Protein 3SK2 (pdb70)

Nearest PDB structures (foldseek):
  3sk2-assembly1_B  TM=1.008E+00  e=4.664E-28  Pantoea agglomerans
  3sk1-assembly1_B  TM=9.950E-01  e=2.626E-24  Pantoea agglomerans
  2kjz-assembly1_B  TM=8.080E-01  e=2.253E-08  Agrobacterium fabrum str. C58
  3rhe-assembly1_A  TM=5.059E-01  e=3.399E-09  Legionella pneumophila subsp. pneumophila str. Philadelphia 1
  3zw5-assembly1_A  TM=6.039E-01  e=2.794E-05  Homo sapiens

Radius of gyration: 18.71 Å; Cα contacts (8 Å, |Δi|>4): 628; chains: 2; bounding box: 49×40×56 Å

Solvent-accessible surface area: 13556 Å² total; per-residue (Å²): 112,95,174,164,129,117,170,84,59,50,101,8,18,6,14,2,15,0,4,5,3,56,78,14,148,91,0,12,60,3,0,84,59,0,3,118,54,112,22,78,56,94,53,124,142,17,0,0,0,41,14,20,57,116,6,12,0,0,0,10,36,30,12,112,109,12,72,86,170,43,71,34,8,26,5,5,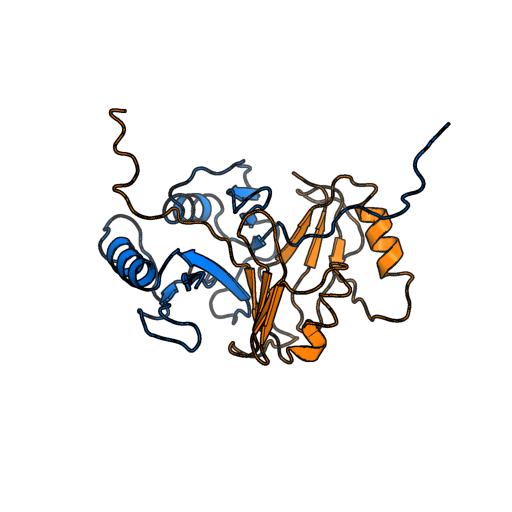0,0,14,0,61,56,16,118,22,0,48,140,8,30,82,72,8,71,141,46,209,88,46,127,27,93,53,78,102,120,36,64,92,38,114,68,23,77,0,0,9,2,15,6,50,16,28,10,24,0,9,0,6,15,84,132,124,104,148,168,121,126,148,82,55,50,116,6,23,4,6,7,16,6,3,14,3,43,71,13,145,113,0,20,66,15,0,92,50,0,3,121,51,105,23,93,114,95,39,123,147,53,1,0,0,35,16,26,61,78,6,40,0,0,0,24,43,49,15,130,118,16,67,102,156,34,70,31,10,26,3,4,0,0,8,1,73,67,30,127,18,0,56,123,9,31,78,73,4,62,153,47,199,101,56,148,24,81,50,92,91,118,31,61,106,42,72,21,23,91,0,0,8,1,15,3,56,12,25,10,28,0,3,0,2,25,76,119

Sequence (264 aa):
GSHMTDLAGPTIITPNLQLVYVSNNVEERSTDFYRRFIIFKKKEPVVFVTPRYVAFPPSSSGDDALFAIWSGGGEEPPVAEIPRFSEIGIMLPTGEDVDKLFNEWTKKQKKSHQIIVIIKKEPYYTTDVFGRTFLISSDPDGHIIIRVCPLDGSHMMTDLAGPTITTPNLLQLVYVSSSNVERSTDDFYRRFIFKKKKEPVFVTPRYVAFPPSSSGDALFAIWSGGGEEEPVAEEIPRFSSEIGIMLPTGEEDVDKLFNEWTKKQKSSHQIIIVIIKKEPYTDVFGRTFLISSDPDGHIIIRVCPPLLD

Foldseek 3Di:
DDPDDDPDDDDDDPQEAEDEEDADVQLQVVCCVLVVDHWPDDDRAKTWRHDPDNGIYMYGNPDDHQDPPDDDDDEAEDAAADLVVQLVSLCVVVPDDPDDWAWDAHWDQDPQGTKGWTAGPRGHIYMYGHPD/DPDPPPPPDDDDDPQEAEDEEQAPVQQQVVVCVVVVFHWPDDDRFKTWRDDPDNHIYMYGNPDDQFDQPDDDDDEAEDAAADLVVQVVSVCVQVVDDPDDWAWDADFDQDPQGTKGWTADPRGHIYMYGHDD

CATH classification: 3.10.180.10

Structure (mmCIF, N/CA/C/O backbone):
data_3SK2
#
_entry.id   3SK2
#
_cell.length_a   36.500
_cell.length_b   79.770
_cell.length_c   82.850
_cell.angle_alpha   90.00
_cell.angle_beta   90.00
_cell.angle_gamma   90.00
#
_symmetry.space_group_name_H-M   'P 21 21 21'
#
loop_
_entity.id
_entity.type
_entity.pdbx_description
1 polymer EhpR
2 non-polymer '6-formyl-9-methoxyphenazine-1-carboxylic acid'
3 water water
#
loop_
_atom_site.group_PDB
_atom_site.id
_atom_site.type_symbol
_atom_site.label_atom_id
_atom_site.label_alt_id
_atom_site.label_comp_id
_atom_site.label_asym_id
_atom_site.label_entity_id
_atom_site.label_seq_id
_atom_site.pdbx_PDB_ins_code
_atom_site.Cartn_x
_atom_site.Cartn_y
_atom_site.Cartn_z
_atom_site.occupancy
_atom_site.B_iso_or_equiv
_atom_site.auth_seq_id
_atom_site.auth_comp_id
_atom_site.auth_asym_id
_atom_site.auth_atom_id
_atom_site.pdbx_PDB_model_num
ATOM 1 N N . GLY A 1 1 ? -28.102 53.876 -1.738 1.00 29.94 -2 GLY A N 1
ATOM 2 C CA . GLY A 1 1 ? -26.654 54.123 -1.620 1.00 25.76 -2 GLY A CA 1
ATOM 3 C C . GLY A 1 1 ? -26.483 55.275 -0.653 1.00 21.55 -2 GLY A C 1
ATOM 4 O O . GLY A 1 1 ? -27.331 55.561 0.200 1.00 22.80 -2 GLY A O 1
ATOM 5 N N . SER A 1 2 ? -25.387 55.993 -0.810 1.00 18.07 -1 SER A N 1
ATOM 6 C CA . SER A 1 2 ? -25.104 57.089 0.090 1.00 14.51 -1 SER A CA 1
ATOM 7 C C . SER A 1 2 ? -25.899 58.334 -0.259 1.00 13.75 -1 SER A C 1
ATOM 8 O O . SER A 1 2 ? -26.134 58.620 -1.437 1.00 14.82 -1 SER A O 1
ATOM 11 N N . HIS A 1 3 ? -26.268 59.086 0.771 1.00 13.04 0 HIS A N 1
ATOM 12 C CA . HIS A 1 3 ? -26.892 60.406 0.631 1.00 12.65 0 HIS A CA 1
ATOM 13 C C . HIS A 1 3 ? -25.975 61.473 1.188 1.00 12.19 0 HIS A C 1
ATOM 14 O O . HIS A 1 3 ? -26.427 62.581 1.470 1.00 12.57 0 HIS A O 1
ATOM 21 N N . MET A 1 4 ? -24.690 61.165 1.290 1.00 12.54 1 MET A N 1
ATOM 22 C CA . MET A 1 4 ? -23.679 62.101 1.788 1.00 12.38 1 MET A CA 1
ATOM 23 C C . MET A 1 4 ? -22.727 62.458 0.656 1.00 12.47 1 MET A C 1
ATOM 24 O O . MET A 1 4 ? -22.251 61.606 -0.038 1.00 12.80 1 MET A O 1
ATOM 29 N N . THR A 1 5 ? -22.489 63.756 0.512 1.00 13.37 2 THR A N 1
ATOM 30 C CA . THR A 1 5 ? -21.550 64.262 -0.472 1.00 12.52 2 THR A CA 1
ATOM 31 C C . THR A 1 5 ? -20.280 64.810 0.129 1.00 14.22 2 THR A C 1
ATOM 32 O O . THR A 1 5 ? -19.377 65.196 -0.607 1.00 15.59 2 THR A O 1
ATOM 36 N N . ASP A 1 6 ? -20.176 64.839 1.451 1.00 15.87 3 ASP A N 1
ATOM 37 C CA . ASP A 1 6 ? -19.006 65.375 2.138 1.00 17.90 3 ASP A CA 1
ATOM 38 C C . ASP A 1 6 ? -17.807 64.481 1.898 1.00 17.73 3 ASP A C 1
ATOM 39 O O . ASP A 1 6 ? -17.830 63.308 2.238 1.00 20.90 3 ASP A O 1
ATOM 44 N N . LEU A 1 7 ? -16.772 65.083 1.307 1.00 16.69 4 LEU A N 1
ATOM 45 C CA . LEU A 1 7 ? -15.536 64.362 0.939 1.00 17.42 4 LEU A CA 1
ATOM 46 C C . LEU A 1 7 ? -14.360 64.825 1.817 1.00 16.90 4 LEU A C 1
ATOM 47 O O . LEU A 1 7 ? -13.201 64.477 1.551 1.00 18.50 4 LEU A O 1
ATOM 52 N N . ALA A 1 8 ? -14.616 65.610 2.838 1.00 16.12 5 ALA A N 1
ATOM 53 C CA . ALA A 1 8 ? -13.570 66.076 3.741 1.00 17.65 5 ALA A CA 1
ATOM 54 C C . ALA A 1 8 ? -13.011 64.928 4.580 1.00 17.28 5 ALA A C 1
ATOM 55 O O . ALA A 1 8 ? -13.702 63.969 4.928 1.00 18.96 5 ALA A O 1
ATOM 57 N N . GLY A 1 9 ? -11.737 65.029 4.896 1.00 17.76 6 GLY A N 1
ATOM 58 C CA . GLY A 1 9 ? -11.124 64.087 5.839 1.00 17.06 6 GLY A CA 1
ATOM 59 C C . GLY A 1 9 ? -11.514 64.494 7.229 1.00 14.06 6 GLY A C 1
ATOM 60 O O . GLY A 1 9 ? -12.235 65.492 7.502 1.00 15.39 6 GLY A O 1
ATOM 61 N N . PRO A 1 10 ? -11.003 63.750 8.201 1.00 14.34 7 PRO A N 1
ATOM 62 C CA . PRO A 1 10 ? -11.272 64.022 9.603 1.00 13.38 7 PRO A CA 1
ATOM 63 C C . PRO A 1 10 ? -10.621 65.321 10.029 1.00 11.81 7 PRO A C 1
ATOM 64 O O . PRO A 1 10 ? -9.622 65.759 9.459 1.00 14.70 7 PRO A O 1
ATOM 68 N N . THR A 1 11 ? -11.106 65.867 11.105 1.00 11.32 8 THR A N 1
ATOM 69 C CA . THR A 1 11 ? -10.488 67.047 11.719 1.00 10.99 8 THR A CA 1
ATOM 70 C C . THR A 1 11 ? -9.047 66.739 12.130 1.00 9.34 8 THR A C 1
ATOM 71 O O . THR A 1 11 ? -8.776 65.663 12.700 1.00 10.34 8 THR A O 1
ATOM 75 N N . ILE A 1 12 ? -8.165 67.693 11.873 1.00 9.16 9 ILE A N 1
ATOM 76 C CA A ILE A 1 12 ? -6.746 67.579 12.185 0.62 8.85 9 ILE A CA 1
ATOM 77 C CA B ILE A 1 12 ? -6.740 67.596 12.157 0.38 8.97 9 ILE A CA 1
ATOM 78 C C . ILE A 1 12 ? -6.454 68.493 13.364 1.00 8.87 9 ILE A C 1
ATOM 79 O O . ILE A 1 12 ? -6.530 69.733 13.209 1.00 12.13 9 ILE A O 1
ATOM 88 N N . THR A 1 13 ? -6.114 67.916 14.512 1.00 8.20 10 THR A N 1
ATOM 89 C CA . THR A 1 13 ? -5.972 68.676 15.736 1.00 8.00 10 THR A CA 1
ATOM 90 C C . THR A 1 13 ? -4.692 68.251 16.421 1.00 7.58 10 THR A C 1
ATOM 91 O O . THR A 1 13 ? -4.414 67.051 16.541 1.00 7.45 10 THR A O 1
ATOM 95 N N . PRO A 1 14 ? -3.929 69.226 16.981 1.00 7.09 11 PRO A N 1
ATOM 96 C CA . PRO A 1 14 ? -2.748 68.885 17.820 1.00 6.71 11 PRO A CA 1
ATOM 97 C C . PRO A 1 14 ? -3.223 68.492 19.201 1.00 7.04 11 PRO A C 1
ATOM 98 O O . PRO A 1 14 ? -3.237 69.304 20.139 1.00 9.54 11 PRO A O 1
ATOM 102 N N . ASN A 1 15 ? -3.666 67.252 19.338 1.00 6.54 12 ASN A N 1
ATOM 103 C CA . ASN A 1 15 ? -4.308 66.709 20.498 1.00 6.69 12 ASN A CA 1
ATOM 104 C C . ASN A 1 15 ? -3.438 65.747 21.317 1.00 6.49 12 ASN A C 1
ATOM 105 O O . ASN A 1 15 ? -3.951 65.122 22.254 1.00 7.52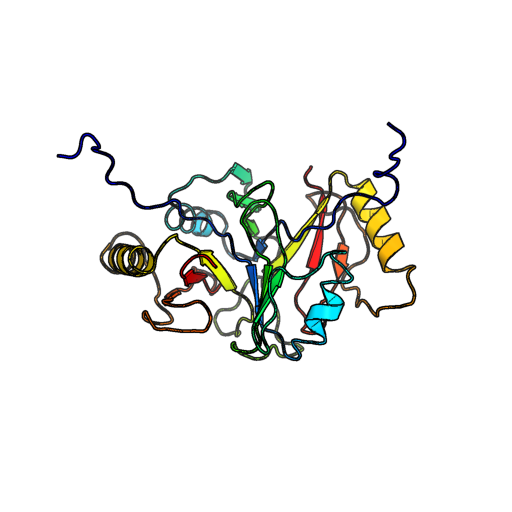 12 ASN A O 1
ATOM 110 N N . LEU A 1 16 ? -2.142 65.703 21.031 1.00 6.46 13 LEU A N 1
ATOM 111 C CA . LEU A 1 16 ? -1.226 64.865 21.795 1.00 6.54 13 LEU A CA 1
ATOM 112 C C A LEU A 1 16 ? -0.033 65.853 21.970 0.55 7.01 13 LEU A C 1
ATOM 113 C C B LEU A 1 16 ? 0.136 65.471 22.041 0.45 5.68 13 LEU A C 1
ATOM 114 O O A LEU A 1 16 ? 0.494 66.496 20.988 0.55 8.40 13 LEU A O 1
ATOM 115 O O B LEU A 1 16 ? 0.973 65.532 21.148 0.45 4.74 13 LEU A O 1
ATOM 120 N N . GLN A 1 17 ? 0.352 66.025 23.219 1.00 5.30 14 GLN A N 1
ATOM 121 C CA . GLN A 1 17 ? 1.591 66.686 23.579 1.00 5.51 14 GLN A CA 1
ATOM 122 C C . GLN A 1 17 ? 2.484 65.613 24.195 1.00 5.15 14 GLN A C 1
ATOM 123 O O . GLN A 1 17 ? 2.126 65.098 25.267 1.00 6.67 14 GLN A O 1
ATOM 129 N N . LEU A 1 18 ? 3.565 65.273 23.544 1.00 5.55 15 LEU A N 1
ATOM 130 C CA . LEU A 1 18 ? 4.381 64.123 23.967 1.00 6.06 15 LEU A CA 1
ATOM 131 C C . LEU A 1 18 ? 5.779 64.580 24.281 1.00 5.63 15 LEU A C 1
ATOM 132 O O . LEU A 1 18 ? 6.392 65.342 23.504 1.00 6.70 15 LEU A O 1
ATOM 137 N N . VAL A 1 19 ? 6.324 64.113 25.407 1.00 5.61 16 VAL A N 1
ATOM 138 C CA . VAL A 1 19 ? 7.688 64.405 25.780 1.00 5.85 16 VAL A CA 1
ATOM 139 C C . VAL A 1 19 ? 8.453 63.115 26.037 1.00 5.72 16 VAL A C 1
ATOM 140 O O . VAL A 1 19 ? 7.901 62.145 26.564 1.00 6.34 16 VAL A O 1
ATOM 144 N N . TYR A 1 20 ? 9.737 63.125 25.716 1.00 6.35 17 TYR A N 1
ATOM 145 C CA . TYR A 1 20 ? 10.601 61.959 25.922 1.00 6.85 17 TYR A CA 1
ATOM 146 C C . TYR A 1 20 ? 11.130 61.980 27.338 1.00 7.48 17 TYR A C 1
ATOM 147 O O . TYR A 1 20 ? 11.584 63.031 27.823 1.00 9.05 17 TYR A O 1
ATOM 156 N N . VAL A 1 21 ? 11.127 60.848 28.026 1.00 7.50 18 VAL A N 1
ATOM 157 C CA . VAL A 1 21 ? 11.590 60.786 29.411 1.00 7.84 18 VAL A CA 1
ATOM 158 C C . VAL A 1 21 ? 12.587 59.652 29.592 1.00 8.87 18 VAL A C 1
ATOM 159 O O . VAL A 1 21 ? 12.571 58.667 28.856 1.00 10.66 18 VAL A O 1
ATOM 163 N N . SER A 1 22 ? 13.448 59.779 30.604 1.00 9.74 19 SER A N 1
ATOM 164 C CA . SER A 1 22 ? 14.427 58.772 30.944 1.00 11.50 19 SER A CA 1
ATOM 165 C C . SER A 1 22 ? 13.888 57.680 31.856 1.00 12.75 19 SER A C 1
ATOM 166 O O . SER A 1 22 ? 14.385 56.555 31.789 1.00 16.08 19 SER A O 1
ATOM 169 N N . ASN A 1 23 ? 13.020 58.017 32.778 1.00 11.86 20 ASN A N 1
ATOM 170 C CA A ASN A 1 23 ? 12.550 57.141 33.903 0.50 11.47 20 ASN A CA 1
ATOM 171 C CA B ASN A 1 23 ? 12.501 57.031 33.623 0.50 12.36 20 ASN A CA 1
ATOM 172 C C . ASN A 1 23 ? 11.021 57.287 33.858 1.00 11.47 20 ASN A C 1
ATOM 173 O O . ASN A 1 23 ? 10.542 58.269 34.435 1.00 10.83 20 ASN A O 1
ATOM 182 N N . VAL A 1 24 ? 10.282 56.376 33.247 1.00 10.56 21 VAL A N 1
ATOM 183 C CA . VAL A 1 24 ? 8.844 56.498 33.165 1.00 8.87 21 VAL A CA 1
ATOM 184 C C . VAL A 1 24 ? 8.182 56.499 34.526 1.00 8.95 21 VAL A C 1
ATOM 185 O O . VAL A 1 24 ? 7.264 57.293 34.753 1.00 8.99 21 VAL A O 1
ATOM 189 N N . GLU A 1 25 ? 8.583 55.635 35.437 1.00 10.24 22 GLU A N 1
ATOM 190 C CA A GLU A 1 25 ? 7.959 55.613 36.753 0.86 9.83 22 GLU A CA 1
ATOM 191 C CA B GLU A 1 25 ? 7.954 55.605 36.746 0.14 11.84 22 GLU A CA 1
ATOM 192 C C . GLU A 1 25 ? 8.176 56.923 37.509 1.00 10.46 22 GLU A C 1
ATOM 193 O O . GLU A 1 25 ? 7.238 57.465 38.096 1.00 11.28 22 GLU A O 1
ATOM 2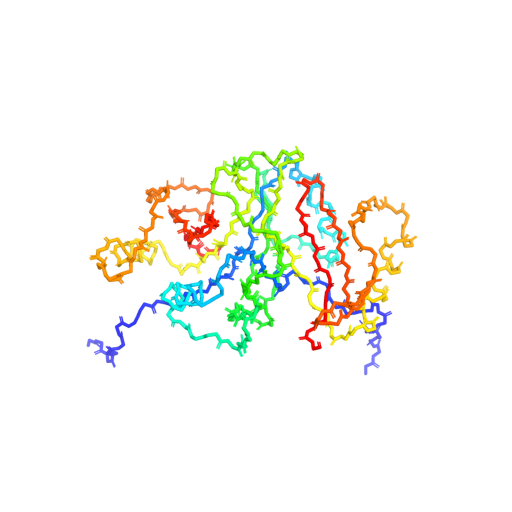01 N N . ARG A 1 26 ? 9.392 57.457 37.457 1.00 11.09 23 ARG A N 1
ATOM 202 C CA . ARG A 1 26 ? 9.693 58.724 38.105 1.00 11.66 23 ARG A CA 1
ATOM 203 C C . ARG A 1 26 ? 8.839 59.840 37.524 1.00 9.70 23 ARG A C 1
ATOM 204 O O . ARG A 1 26 ? 8.236 60.676 38.252 1.00 10.66 23 ARG A O 1
ATOM 212 N N . SER A 1 27 ? 8.783 59.922 36.198 1.00 8.34 24 SER A N 1
ATOM 213 C CA . SER A 1 27 ? 7.999 60.988 35.557 1.00 7.73 24 SER A CA 1
ATOM 214 C C . SER A 1 27 ? 6.510 60.821 35.786 1.00 7.02 24 SER A C 1
ATOM 215 O O . SER A 1 27 ? 5.788 61.812 35.896 1.00 7.64 24 SER A O 1
ATOM 218 N N . THR A 1 28 ? 6.023 59.571 35.875 1.00 7.67 25 THR A N 1
ATOM 219 C CA . THR A 1 28 ? 4.623 59.350 36.202 1.00 7.46 25 THR A CA 1
ATOM 220 C C . THR A 1 28 ? 4.313 59.946 37.564 1.00 7.94 25 THR A C 1
ATOM 221 O O . THR A 1 28 ? 3.273 60.619 37.727 1.00 8.56 25 THR A O 1
ATOM 225 N N . ASP A 1 29 ? 5.162 59.688 38.560 1.00 8.70 26 ASP A N 1
ATOM 226 C CA . ASP A 1 29 ? 4.955 60.230 39.882 1.00 10.03 26 ASP A CA 1
ATOM 227 C C . ASP A 1 29 ? 4.928 61.763 39.856 1.00 9.14 26 ASP A C 1
ATOM 228 O O . ASP A 1 29 ? 4.111 62.407 40.492 1.00 9.72 26 ASP A O 1
ATOM 233 N N . PHE A 1 30 ? 5.896 62.342 39.123 1.00 8.02 27 PHE A N 1
ATOM 234 C CA . PHE A 1 30 ? 6.010 63.802 39.036 1.00 7.35 27 PHE A CA 1
ATOM 235 C C . PHE A 1 30 ? 4.735 64.425 38.481 1.00 7.15 27 PHE A C 1
ATOM 236 O O . PHE A 1 30 ? 4.170 65.369 39.057 1.00 7.78 27 PHE A O 1
ATOM 244 N N . TYR A 1 31 ? 4.267 63.907 37.339 1.00 6.90 28 TYR A N 1
ATOM 245 C CA . TYR A 1 31 ? 3.099 64.475 36.705 1.00 7.11 28 TYR A CA 1
ATOM 246 C C . TYR A 1 31 ? 1.793 64.197 37.432 1.00 7.45 28 TYR A C 1
ATOM 247 O O . TYR A 1 31 ? 0.912 65.031 37.488 1.00 7.95 28 TYR A O 1
ATOM 256 N N . ARG A 1 32 ? 1.659 63.020 38.068 1.00 7.70 29 ARG A N 1
ATOM 257 C CA A ARG A 1 32 ? 0.525 62.746 38.929 0.68 8.06 29 ARG A CA 1
ATOM 258 C CA B ARG A 1 32 ? 0.521 62.748 38.934 0.32 8.85 29 ARG A CA 1
ATOM 259 C C . ARG A 1 32 ? 0.454 63.821 40.009 1.00 8.50 29 ARG A C 1
ATOM 260 O O . ARG A 1 32 ? -0.640 64.316 40.360 1.00 9.14 29 ARG A O 1
ATOM 275 N N . PHE A 1 33 ? 1.613 64.189 40.593 1.00 8.55 30 PHE A N 1
ATOM 276 C CA . PHE A 1 33 ? 1.645 65.183 41.636 1.00 9.44 30 PHE A CA 1
ATOM 277 C C . PHE A 1 33 ? 1.287 66.563 41.104 1.00 9.53 30 PHE A C 1
ATOM 278 O O . PHE A 1 33 ? 0.437 67.246 41.658 1.00 11.56 30 PHE A O 1
ATOM 286 N N . ILE A 1 34 ? 1.935 67.027 40.028 1.00 9.41 31 ILE A N 1
ATOM 287 C CA A ILE A 1 34 ? 1.648 68.408 39.623 0.71 9.73 31 ILE A CA 1
ATOM 288 C CA B ILE A 1 34 ? 1.675 68.395 39.683 0.29 10.99 31 ILE A CA 1
ATOM 289 C C . ILE A 1 34 ? 0.270 68.545 39.025 1.00 9.78 31 ILE A C 1
ATOM 290 O O . ILE A 1 34 ? -0.352 69.604 39.187 1.00 10.60 31 ILE A O 1
ATOM 299 N N . PHE A 1 35 ? -0.251 67.547 38.325 1.00 8.58 32 PHE A N 1
ATOM 300 C CA . PHE A 1 35 ? -1.582 67.630 37.765 1.00 8.99 32 PHE A CA 1
ATOM 301 C C . PHE A 1 35 ? -2.691 67.258 38.737 1.00 9.39 32 PHE A C 1
ATOM 302 O O . PHE A 1 35 ? -3.886 67.561 38.459 1.00 11.37 32 PHE A O 1
ATOM 310 N N . LYS A 1 36 ? -2.357 66.581 39.827 1.00 9.82 33 LYS A N 1
ATOM 311 C CA A LYS A 1 36 ? -3.345 66.036 40.784 0.71 10.49 33 LYS A CA 1
ATOM 312 C CA B LYS A 1 36 ? -3.356 66.065 40.756 0.29 10.98 33 LYS A CA 1
ATOM 313 C C . LYS A 1 36 ? -4.332 65.149 40.031 1.00 10.82 33 LYS A C 1
ATOM 314 O O . LYS A 1 36 ? -5.544 65.164 40.312 1.00 13.31 33 LYS A O 1
ATOM 325 N N . LYS A 1 37 ? -3.839 64.303 39.141 1.00 10.73 34 LYS A N 1
ATOM 326 C CA . LYS A 1 37 ? -4.658 63.380 38.347 1.00 11.79 34 LYS A CA 1
ATOM 327 C C . LYS A 1 37 ? -3.924 62.107 38.087 1.00 10.27 34 LYS A C 1
ATOM 328 O O . LYS A 1 37 ? -2.721 62.072 37.988 1.00 11.10 34 LYS A O 1
ATOM 334 N N . GLU A 1 38 ? -4.709 61.026 37.949 1.00 10.10 35 GLU A N 1
ATOM 335 C CA . GLU A 1 38 ? -4.194 59.753 37.597 1.00 10.19 35 GLU A CA 1
ATOM 336 C C . GLU A 1 38 ? -3.959 59.658 36.084 1.00 8.87 35 GLU A C 1
ATOM 337 O O . GLU A 1 38 ? -4.682 60.278 35.298 1.00 9.96 35 GLU A O 1
ATOM 343 N N . PRO A 1 39 ? -3.029 58.835 35.649 1.00 9.13 36 PRO A N 1
ATOM 344 C CA . PRO A 1 39 ? -2.884 58.574 34.212 1.00 9.06 36 PRO A CA 1
ATOM 345 C C . PRO A 1 39 ? -4.110 57.881 33.664 1.00 8.54 36 PRO A C 1
ATOM 346 O O . PRO A 1 39 ? -4.785 57.097 34.332 1.00 9.73 36 PRO A O 1
ATOM 350 N N . VAL A 1 40 ? -4.394 58.111 32.384 1.00 8.55 37 VAL A N 1
ATOM 351 C CA A VAL A 1 40 ? -5.391 57.395 31.566 0.53 10.97 37 VAL A CA 1
ATOM 352 C CA B VAL A 1 40 ? -5.472 57.333 31.727 0.47 8.98 37 VAL A CA 1
ATOM 353 C C . VAL A 1 40 ? -4.986 55.940 31.345 1.00 9.32 37 VAL A C 1
ATOM 354 O O . VAL A 1 40 ? -5.815 55.039 31.381 1.00 10.67 37 VAL A O 1
ATOM 361 N N . PHE A 1 41 ? -3.707 55.712 31.073 1.00 8.81 38 PHE A N 1
ATOM 362 C CA . PHE A 1 41 ? -3.139 54.386 30.886 1.00 9.20 38 PHE A CA 1
ATOM 363 C C . PHE A 1 41 ? -1.688 54.444 31.251 1.00 8.91 38 PHE A C 1
ATOM 364 O O . PHE A 1 41 ? -1.022 55.474 31.183 1.00 9.07 38 PHE A O 1
ATOM 372 N N . VAL A 1 42 ? -1.167 53.268 31.662 1.00 9.40 39 VAL A N 1
ATOM 373 C CA . VAL A 1 42 ? 0.227 53.038 31.986 1.00 9.57 39 VAL A CA 1
ATOM 374 C C . VAL A 1 42 ? 0.730 51.791 31.278 1.00 9.46 39 VAL A C 1
ATOM 375 O O . VAL A 1 42 ? 0.128 50.724 31.386 1.00 11.44 39 VAL A O 1
ATOM 379 N N . THR A 1 43 ? 1.843 51.905 30.608 1.00 8.59 40 THR A N 1
ATOM 380 C CA . THR A 1 43 ? 2.637 50.810 30.124 1.00 9.24 40 THR A CA 1
ATOM 381 C C . THR A 1 43 ? 4.082 51.077 30.576 1.00 9.60 40 THR A C 1
ATOM 382 O O . THR A 1 43 ? 4.389 52.203 30.963 1.00 9.52 40 THR A O 1
ATOM 386 N N . PRO A 1 44 ? 4.983 50.107 30.442 1.00 10.81 41 PRO A N 1
ATOM 387 C CA . PRO A 1 44 ? 6.360 50.350 30.872 1.00 11.42 41 PRO A CA 1
ATOM 388 C C . PRO A 1 44 ? 7.026 51.537 30.205 1.00 10.46 41 PRO A C 1
ATOM 389 O O . PRO A 1 44 ? 7.847 52.175 30.875 1.00 11.61 41 PRO A O 1
ATOM 393 N N . ARG A 1 45 ? 6.751 51.753 28.943 1.00 9.81 42 ARG A N 1
ATOM 394 C CA . ARG A 1 45 ? 7.423 52.782 28.170 1.00 9.81 42 ARG A CA 1
ATOM 395 C C . ARG A 1 45 ? 6.582 54.007 27.843 1.00 8.90 42 ARG A C 1
ATOM 396 O O . ARG A 1 45 ? 7.149 55.003 27.384 1.00 9.11 42 ARG A O 1
ATOM 404 N N . TYR A 1 46 ? 5.281 53.976 28.075 1.00 7.78 43 TYR A N 1
ATOM 405 C CA . TYR A 1 46 ? 4.365 54.972 27.495 1.00 7.30 43 TYR A CA 1
ATOM 406 C C . TYR A 1 46 ? 3.203 55.193 28.452 1.00 6.68 43 TYR A C 1
ATOM 407 O O . TYR A 1 46 ? 2.461 54.226 28.762 1.00 8.21 43 TYR A O 1
ATOM 416 N N . VAL A 1 47 ? 3.030 56.411 28.931 1.00 6.47 44 VAL A N 1
ATOM 417 C CA . VAL A 1 47 ? 2.001 56.768 29.895 1.00 6.00 44 VAL A CA 1
ATOM 418 C C . VAL A 1 47 ? 1.341 58.060 29.417 1.00 6.09 44 VAL A C 1
ATOM 419 O O . VAL A 1 47 ? 2.035 58.972 28.967 1.00 6.80 44 VAL A O 1
ATOM 423 N N . ALA A 1 48 ? 0.044 58.146 29.552 1.00 6.48 45 ALA A N 1
ATOM 424 C CA . ALA A 1 48 ? -0.705 59.358 29.168 1.00 7.06 45 ALA A CA 1
ATOM 425 C C . ALA A 1 48 ? -1.569 59.839 30.298 1.00 7.13 45 ALA A C 1
ATOM 426 O O . ALA A 1 48 ? -2.136 59.016 31.049 1.00 8.68 45 ALA A O 1
ATOM 428 N N . PHE A 1 49 ? -1.710 61.143 30.375 1.00 6.76 46 PHE A N 1
ATOM 429 C CA . PHE A 1 49 ? -2.589 61.873 31.278 1.00 7.77 46 PHE A CA 1
ATOM 430 C C . PHE A 1 49 ? -3.603 62.662 30.452 1.00 8.35 46 PHE A C 1
ATOM 431 O O . PHE A 1 49 ? -3.298 63.117 29.334 1.00 7.55 46 PHE A O 1
ATOM 439 N N . PRO A 1 50 ? -4.792 62.915 31.000 1.00 11.48 47 PRO A N 1
ATOM 440 C CA A PRO A 1 50 ? -5.749 63.777 30.332 0.75 13.21 47 PRO A CA 1
ATOM 441 C CA B PRO A 1 50 ? -5.657 63.745 30.144 0.25 12.63 47 PRO A CA 1
ATOM 442 C C . PRO A 1 50 ? -5.255 65.209 30.199 1.00 12.59 47 PRO A C 1
ATOM 443 O O . PRO A 1 50 ? -4.713 65.750 31.163 1.00 17.90 47 PRO A O 1
ATOM 450 N N A SER A 1 51 ? -5.451 65.774 29.037 0.62 12.81 48 SER A N 1
ATOM 451 N N B SER A 1 51 ? -5.457 65.937 29.078 0.38 10.48 48 SER A N 1
ATOM 452 C CA A SER A 1 51 ? -5.480 67.170 28.951 0.62 13.47 48 SER A CA 1
ATOM 453 C CA B SER A 1 51 ? -5.200 67.395 29.036 0.38 10.83 48 SER A CA 1
ATOM 454 C C A SER A 1 51 ? -6.971 67.540 28.811 0.62 11.45 48 SER A C 1
ATOM 455 C C B SER A 1 51 ? -6.489 68.250 29.199 0.38 11.34 48 SER A C 1
ATOM 456 O O A SER A 1 51 ? -7.880 66.833 29.249 0.62 13.14 48 SER A O 1
ATOM 457 O O B SER A 1 51 ? -6.799 68.621 30.281 0.38 12.33 48 SER A O 1
ATOM 462 N N . SER A 1 52 ? -7.208 68.624 28.160 1.00 10.43 49 SER A N 1
ATOM 463 C CA . SER A 1 52 ? -8.545 69.148 28.107 1.00 9.16 49 SER A CA 1
ATOM 464 C C . SER A 1 52 ? -9.270 68.398 27.025 1.00 8.46 49 SER A C 1
ATOM 465 O O . SER A 1 52 ? -8.691 67.999 25.996 1.00 9.10 49 SER A O 1
ATOM 468 N N . GLY A 1 53 ? -10.588 68.197 27.180 1.00 9.24 50 GLY A N 1
ATOM 469 C CA . GLY A 1 53 ? -11.323 67.518 26.140 1.00 9.11 50 GLY A CA 1
ATOM 470 C C . GLY A 1 53 ? -10.811 66.125 25.895 1.00 9.32 50 GLY A C 1
ATOM 471 O O . GLY A 1 53 ? -10.574 65.369 26.829 1.00 10.68 50 GLY A O 1
ATOM 472 N N . ASP A 1 54 ? -10.667 65.771 24.629 1.00 9.73 51 ASP A N 1
ATOM 473 C CA A ASP A 1 54 ? -10.143 64.502 24.155 0.64 10.55 51 ASP A CA 1
ATOM 474 C CA B ASP A 1 54 ? -10.116 64.446 24.285 0.36 10.99 51 ASP A CA 1
ATOM 475 C C . ASP A 1 54 ? -8.590 64.461 24.004 1.00 10.16 51 ASP A C 1
ATOM 476 O O . ASP A 1 54 ? -8.005 63.458 23.557 1.00 12.26 51 ASP A O 1
ATOM 485 N N . ALA A 1 55 ? -7.938 65.556 24.352 1.00 8.48 52 ALA A N 1
ATOM 486 C CA . ALA A 1 55 ? -6.496 65.628 24.156 1.00 7.66 52 ALA A CA 1
ATOM 487 C C . ALA A 1 55 ? -5.739 64.967 25.320 1.00 6.95 52 ALA A C 1
ATOM 488 O O . ALA A 1 55 ? -6.250 64.810 26.435 1.00 7.66 52 ALA A O 1
ATOM 490 N N . LEU A 1 56 ? -4.488 64.589 25.023 1.00 6.40 53 LEU A N 1
ATOM 491 C CA . LEU A 1 56 ? -3.626 63.889 25.972 1.00 6.39 53 LEU A CA 1
ATOM 492 C C . LEU A 1 56 ? -2.286 64.569 26.085 1.00 5.63 53 LEU A C 1
ATOM 493 O O . LEU A 1 56 ? -1.768 65.180 25.142 1.00 6.04 53 LEU A O 1
ATOM 498 N N . PHE A 1 57 ? -1.685 64.386 27.269 1.00 5.49 54 PHE A N 1
ATOM 499 C CA . PHE A 1 57 ? -0.284 64.681 27.542 1.00 5.34 54 PHE A CA 1
ATOM 500 C C . PHE A 1 57 ? 0.411 63.345 27.827 1.00 5.29 54 PHE A C 1
ATOM 501 O O . PHE A 1 57 ? -0.077 62.607 28.686 1.00 6.90 54 PHE A O 1
ATOM 509 N N . ALA A 1 58 ? 1.498 63.055 27.147 1.00 5.13 55 ALA A N 1
ATOM 510 C CA . ALA A 1 58 ? 2.123 61.722 27.269 1.00 5.61 55 ALA A CA 1
ATOM 511 C C . ALA A 1 58 ? 3.618 61.834 27.468 1.00 5.20 55 ALA A C 1
ATOM 512 O O . ALA A 1 58 ? 4.287 62.764 26.992 1.00 5.79 55 ALA A O 1
ATOM 514 N N . ILE A 1 59 ? 4.118 60.847 28.196 1.00 5.63 56 ILE A N 1
ATOM 515 C CA . ILE A 1 59 ? 5.538 60.628 28.446 1.00 5.62 56 ILE A CA 1
ATOM 516 C C . ILE A 1 59 ? 5.960 59.283 27.836 1.00 6.01 56 ILE A C 1
ATOM 517 O O . ILE A 1 59 ? 5.187 58.311 27.865 1.00 6.69 56 ILE A O 1
ATOM 522 N N . TRP A 1 60 ? 7.155 59.251 27.234 1.00 6.12 57 TRP A N 1
ATOM 523 C CA . TRP A 1 60 ? 7.575 58.081 26.478 1.00 6.64 57 TRP A CA 1
ATOM 524 C C . TRP A 1 60 ? 9.067 57.891 26.575 1.00 6.96 57 TRP A C 1
ATOM 525 O O . TRP A 1 60 ? 9.816 58.828 26.349 1.00 7.56 57 TRP A O 1
ATOM 536 N N . SER A 1 61 ? 9.510 56.650 26.848 1.00 7.93 58 SER A N 1
ATOM 537 C CA . SER A 1 61 ? 10.925 56.313 26.871 1.00 8.58 58 SER A CA 1
ATOM 538 C C . SER A 1 61 ? 11.404 55.709 25.575 1.00 10.62 58 SER A C 1
ATOM 539 O O . SER A 1 61 ? 12.570 55.345 25.498 1.00 14.39 58 SER A O 1
ATOM 542 N N . GLY A 1 62 ? 10.579 55.607 24.552 1.00 11.68 59 GLY A N 1
ATOM 543 C CA . GLY A 1 62 ? 10.970 55.022 23.301 1.00 15.42 59 GLY A CA 1
ATOM 544 C C . GLY A 1 62 ? 11.487 55.986 22.281 1.00 19.30 59 GLY A C 1
ATOM 545 O O . GLY A 1 62 ? 11.831 55.570 21.168 1.00 25.08 59 GLY A O 1
ATOM 546 N N A GLY A 1 63 ? 11.523 57.263 22.644 0.36 18.51 60 GLY A N 1
ATOM 547 N N B GLY A 1 63 ? 11.593 57.262 22.589 0.64 18.05 60 GLY A N 1
ATOM 548 C CA A GLY A 1 63 ? 12.208 58.305 21.899 0.36 19.18 60 GLY A CA 1
ATOM 549 C CA B GLY A 1 63 ? 12.152 58.233 21.654 0.64 19.75 60 GLY A CA 1
ATOM 550 C C A GLY A 1 63 ? 13.563 58.608 22.531 0.36 19.37 60 GLY A C 1
ATOM 551 C C B GLY A 1 63 ? 13.672 58.274 21.793 0.64 20.94 60 GLY A C 1
ATOM 552 O O A GLY A 1 63 ? 13.939 58.116 23.578 0.36 21.26 60 GLY A O 1
ATOM 553 O O B GLY A 1 63 ? 14.334 57.218 21.818 0.64 22.80 60 GLY A O 1
ATOM 554 N N A GLU A 1 64 ? 14.313 59.457 21.881 0.71 18.92 61 GLU A N 1
ATOM 555 N N B GLU A 1 64 ? 14.235 59.483 21.917 0.29 20.49 61 GLU A N 1
ATOM 556 C CA . GLU A 1 64 ? 15.655 59.701 22.288 1.00 20.29 61 GLU A CA 1
ATOM 557 C C A GLU A 1 64 ? 15.771 60.332 23.701 0.71 16.63 61 GLU A C 1
ATOM 558 C C B GLU A 1 64 ? 15.576 59.999 23.766 0.29 17.96 61 GLU A C 1
ATOM 559 O O A GLU A 1 64 ? 15.081 61.350 24.074 0.71 13.71 61 GLU A O 1
ATOM 560 O O B GLU A 1 64 ? 14.494 60.301 24.247 0.29 16.40 61 GLU A O 1
ATOM 566 N N . GLU A 1 65 ? 16.633 59.744 24.528 1.00 17.70 62 GLU A N 1
ATOM 567 C CA . GLU A 1 65 ? 16.676 60.168 25.931 1.00 18.82 62 GLU A CA 1
ATOM 568 C C . GLU A 1 65 ? 17.066 61.657 26.030 1.00 17.26 62 GLU A C 1
ATOM 569 O O . GLU A 1 65 ? 18.102 62.064 25.497 1.00 18.32 62 GLU A O 1
ATOM 575 N N . PRO A 1 66 ? 16.328 62.486 26.786 1.00 15.21 63 PRO A N 1
ATOM 576 C CA A PRO A 1 66 ? 16.773 63.891 26.868 0.66 14.58 63 PRO A CA 1
ATOM 577 C CA B PRO A 1 66 ? 16.643 63.877 27.019 0.34 15.30 63 PRO A CA 1
ATOM 578 C C . PRO A 1 66 ? 18.018 63.945 27.662 1.00 15.52 63 PRO A C 1
ATOM 579 O O . PRO A 1 66 ? 18.380 63.177 28.547 1.00 15.96 63 PRO A O 1
ATOM 586 N N . VAL A 1 67 ? 18.771 64.912 27.248 1.00 16.98 64 VAL A N 1
ATOM 587 C CA . VAL A 1 67 ? 20.110 65.117 27.721 1.00 18.07 64 VAL A CA 1
ATOM 588 C C . VAL A 1 67 ? 20.134 66.452 28.412 1.00 16.43 64 VAL A C 1
ATOM 589 O O . VAL A 1 67 ? 19.670 67.531 27.858 1.00 16.29 64 VAL A O 1
ATOM 593 N N . ALA A 1 68 ? 20.674 66.438 29.596 1.00 20.13 65 ALA A N 1
ATOM 594 C CA . ALA A 1 68 ? 20.739 67.620 30.303 1.00 19.91 65 ALA A CA 1
ATOM 595 C C . ALA A 1 68 ? 21.723 68.498 29.442 1.00 16.15 65 ALA A C 1
ATOM 596 O O . ALA A 1 68 ? 22.760 68.143 28.818 1.00 16.94 65 ALA A O 1
ATOM 598 N N . GLU A 1 69 ? 21.436 69.741 29.583 1.00 14.86 66 GLU A N 1
ATOM 599 C CA . GLU A 1 69 ? 22.094 70.927 29.021 1.00 13.18 66 GLU A CA 1
ATOM 600 C C . GLU A 1 69 ? 21.870 71.143 27.539 1.00 10.50 66 GLU A C 1
ATOM 601 O O . GLU A 1 69 ? 22.307 72.169 27.015 1.00 10.68 66 GLU A O 1
ATOM 607 N N . ILE A 1 70 ? 21.194 70.245 26.849 1.00 9.54 67 ILE A N 1
ATOM 608 C CA . ILE A 1 70 ? 20.824 70.522 25.490 1.00 9.15 67 ILE A CA 1
ATOM 609 C C . ILE A 1 70 ? 19.657 71.537 25.527 1.00 9.14 67 ILE A C 1
ATOM 610 O O . ILE A 1 70 ? 18.638 71.255 26.200 1.00 9.58 67 ILE A O 1
ATOM 615 N N . PRO A 1 71 ? 19.761 72.697 24.890 1.00 9.66 68 PRO A N 1
ATOM 616 C CA . PRO A 1 71 ? 18.683 73.681 24.943 1.00 10.86 68 PRO A CA 1
ATOM 617 C C . PRO A 1 71 ? 17.386 73.142 24.370 1.00 8.73 68 PRO A C 1
ATOM 618 O O . PRO A 1 71 ? 17.425 72.383 23.423 1.00 9.15 68 PRO A O 1
ATOM 622 N N . ARG A 1 72 ? 16.276 73.608 24.937 1.00 8.53 69 ARG A N 1
ATOM 623 C CA . ARG A 1 72 ? 14.939 73.183 24.517 1.00 7.72 69 ARG A CA 1
ATOM 624 C C . ARG A 1 72 ? 14.236 74.369 23.853 1.00 7.58 69 ARG A C 1
ATOM 625 O O . ARG A 1 72 ? 14.465 75.522 24.188 1.00 9.31 69 ARG A O 1
ATOM 633 N N . PHE A 1 73 ? 13.328 74.036 22.944 1.00 7.09 70 PHE A N 1
ATOM 634 C CA . PHE A 1 73 ? 12.655 75.072 22.121 1.00 6.85 70 PHE A CA 1
ATOM 635 C C . PHE A 1 73 ? 11.148 74.965 22.171 1.00 6.92 70 PHE A C 1
ATOM 636 O O . PHE A 1 73 ? 10.460 75.361 21.220 1.00 6.81 70 PHE A O 1
ATOM 644 N N . SER A 1 74 ? 10.610 74.431 23.268 1.00 8.01 71 SER A N 1
ATOM 645 C CA . SER A 1 74 ? 9.191 74.243 23.439 1.00 7.66 71 SER A CA 1
ATOM 646 C C . SER A 1 74 ? 8.888 74.230 24.917 1.00 7.39 71 SER A C 1
ATOM 647 O O . SER A 1 74 ? 9.790 74.083 25.753 1.00 8.26 71 SER A O 1
ATOM 650 N N . GLU A 1 75 ? 7.602 74.404 25.259 1.00 6.94 72 GLU A N 1
ATOM 651 C CA . GLU A 1 75 ? 7.134 74.452 26.627 1.00 7.11 72 GLU A CA 1
ATOM 652 C C . GLU A 1 75 ? 5.838 73.693 26.740 1.00 6.75 72 GLU A C 1
ATOM 653 O O . GLU A 1 75 ? 5.016 73.716 25.849 1.00 7.66 72 GLU A O 1
ATOM 659 N N . ILE A 1 76 ? 5.677 73.049 27.905 1.00 6.48 73 ILE A N 1
ATOM 660 C CA . ILE A 1 76 ? 4.417 72.512 28.368 1.00 6.79 73 ILE A CA 1
ATOM 661 C C . ILE A 1 76 ? 3.727 73.635 29.151 1.00 6.42 73 ILE A C 1
ATOM 662 O O . ILE A 1 76 ? 4.241 74.079 30.163 1.00 9.77 73 ILE A O 1
ATOM 667 N N . GLY A 1 77 ? 2.593 74.100 28.693 1.00 6.33 74 GLY A N 1
ATOM 668 C CA . GLY A 1 77 ? 1.907 75.193 29.326 1.00 6.78 74 GLY A CA 1
ATOM 669 C C . GLY A 1 77 ? 0.701 74.752 30.130 1.00 6.64 74 GLY A C 1
ATOM 670 O O . GLY A 1 77 ? -0.060 73.842 29.725 1.00 6.86 74 GLY A O 1
ATOM 671 N N . ILE A 1 78 ? 0.486 75.440 31.242 1.00 6.86 75 ILE A N 1
ATOM 672 C CA . ILE A 1 78 ? -0.650 75.299 32.136 1.00 7.06 75 ILE A CA 1
ATOM 673 C C . ILE A 1 78 ? -1.277 76.670 32.252 1.00 7.33 75 ILE A C 1
ATOM 674 O O . ILE A 1 78 ? -0.675 77.571 32.849 1.00 8.68 75 ILE A O 1
ATOM 679 N N . MET A 1 79 ? -2.449 76.822 31.650 1.00 8.21 76 MET A N 1
ATOM 680 C CA . MET A 1 79 ? -3.180 78.111 31.662 1.00 9.24 76 MET A CA 1
ATOM 681 C C . MET A 1 79 ? -4.226 78.067 32.760 1.00 9.92 76 MET A C 1
ATOM 682 O O . MET A 1 79 ? -5.092 77.140 32.763 1.00 11.08 76 MET A O 1
ATOM 687 N N . LEU A 1 80 ? -4.198 79.045 33.654 1.00 10.87 77 LEU A N 1
ATOM 688 C CA . LEU A 1 80 ? -5.141 79.135 34.775 1.00 11.69 77 LEU A CA 1
ATOM 689 C C . LEU A 1 80 ? -6.147 80.222 34.595 1.00 14.29 77 LEU A C 1
ATOM 690 O O . LEU A 1 80 ? -5.880 81.094 33.775 1.00 15.64 77 LEU A O 1
ATOM 695 N N . PRO A 1 81 ? -7.295 80.251 35.402 1.00 14.97 78 PRO A N 1
ATOM 696 C CA . PRO A 1 81 ? -8.340 81.230 35.116 1.00 18.17 78 PRO A CA 1
ATOM 697 C C . PRO A 1 81 ? -7.842 82.670 35.242 1.00 20.85 78 PRO A C 1
ATOM 698 O O . PRO A 1 81 ? -8.245 83.518 34.400 1.00 24.28 78 PRO A O 1
ATOM 702 N N . THR A 1 82 ? -7.011 82.999 36.230 1.00 19.64 79 THR A N 1
ATOM 703 C CA . THR A 1 82 ? -6.552 84.398 36.463 1.00 20.67 79 THR A CA 1
ATOM 704 C C . THR A 1 82 ? -5.036 84.523 36.849 1.00 19.76 79 THR A C 1
ATOM 705 O O . THR A 1 82 ? -4.422 83.519 37.247 1.00 18.36 79 THR A O 1
ATOM 709 N N . GLY A 1 83 ? -4.441 85.729 36.748 1.00 22.34 80 GLY A N 1
ATOM 710 C CA . GLY A 1 83 ? -3.056 85.951 37.159 1.00 22.42 80 GLY A CA 1
ATOM 711 C C . GLY A 1 83 ? -2.816 85.652 38.648 1.00 20.95 80 GLY A C 1
ATOM 712 O O . GLY A 1 83 ? -1.749 85.187 39.086 1.00 20.55 80 GLY A O 1
ATOM 713 N N . GLU A 1 84 ? -3.830 85.958 39.451 1.00 20.45 81 GLU A N 1
ATOM 714 C CA . GLU A 1 84 ? -3.758 85.652 40.860 1.00 19.54 81 GLU A CA 1
ATOM 715 C C . GLU A 1 84 ? -3.605 84.160 41.091 1.00 16.67 81 GLU A C 1
ATOM 716 O O . GLU A 1 84 ? -2.912 83.759 42.025 1.00 16.19 81 GLU A O 1
ATOM 722 N N . ASP A 1 85 ? -4.245 83.335 40.258 1.00 15.83 82 ASP A N 1
ATOM 723 C CA . ASP A 1 85 ? -4.139 81.882 40.390 1.00 14.63 82 ASP A CA 1
ATOM 724 C C . ASP A 1 85 ? -2.690 81.432 40.129 1.00 12.67 82 ASP A C 1
ATOM 725 O O . ASP A 1 85 ? -2.228 80.444 40.679 1.00 12.14 82 ASP A O 1
ATOM 730 N N . VAL A 1 86 ? -1.993 82.109 39.232 1.00 11.76 83 VAL A N 1
ATOM 731 C CA . VAL A 1 86 ? -0.591 81.804 38.897 1.00 11.28 83 VAL A CA 1
ATOM 732 C C . VAL A 1 86 ? 0.259 81.972 40.180 1.00 10.64 83 VAL A C 1
ATOM 733 O O . VAL A 1 86 ? 1.022 81.068 40.551 1.00 10.08 83 VAL A O 1
ATOM 737 N N . ASP A 1 87 ? 0.199 83.128 40.808 1.00 11.84 84 ASP A N 1
ATOM 738 C CA . ASP A 1 87 ? 0.988 83.348 42.029 1.00 11.79 84 ASP A CA 1
ATOM 739 C C . ASP A 1 87 ? 0.590 82.359 43.116 1.00 10.80 84 ASP A C 1
ATOM 740 O O . ASP A 1 87 ? 1.461 81.871 43.844 1.00 11.82 84 ASP A O 1
ATOM 745 N N . LYS A 1 88 ? -0.711 82.085 43.233 1.00 11.72 85 LYS A N 1
ATOM 746 C CA . LYS A 1 88 ? -1.156 81.126 44.272 1.00 12.70 85 LYS A CA 1
ATOM 747 C C . LYS A 1 88 ? -0.569 79.734 44.006 1.00 11.19 85 LYS A C 1
ATOM 748 O O . LYS A 1 88 ? -0.124 79.057 44.948 1.00 10.90 85 LYS A O 1
ATOM 754 N N . LEU A 1 89 ? -0.505 79.296 42.767 1.00 10.48 86 LEU A N 1
ATOM 755 C CA . LEU A 1 89 ? 0.073 77.967 42.459 1.00 10.13 86 LEU A CA 1
ATOM 756 C C . LEU A 1 89 ? 1.545 77.947 42.752 1.00 9.97 86 LEU A C 1
ATOM 757 O O . LEU A 1 89 ? 2.077 76.940 43.250 1.00 9.66 86 LEU A O 1
ATOM 762 N N . PHE A 1 90 ? 2.276 79.012 42.448 1.00 9.76 87 PHE A N 1
ATOM 763 C CA . PHE A 1 90 ? 3.682 79.020 42.771 1.00 9.92 87 PHE A CA 1
ATOM 764 C C . PHE A 1 90 ? 3.897 78.859 44.291 1.00 9.45 87 PHE A C 1
ATOM 765 O O . PHE A 1 90 ? 4.784 78.126 44.727 1.00 10.27 87 PHE A O 1
ATOM 773 N N . ASN A 1 91 ? 3.094 79.569 45.062 1.00 10.40 88 ASN A N 1
ATOM 774 C CA . ASN A 1 91 ? 3.179 79.435 46.525 1.00 10.81 88 ASN A CA 1
ATOM 775 C C . ASN A 1 91 ? 2.906 78.016 46.965 1.00 9.82 88 ASN A C 1
ATOM 776 O O . ASN A 1 91 ? 3.647 77.462 47.773 1.00 10.26 88 ASN A O 1
ATOM 781 N N . GLU A 1 92 ? 1.845 77.420 46.417 1.00 9.94 89 GLU A N 1
ATOM 782 C CA . GLU A 1 92 ? 1.478 76.029 46.777 1.00 9.59 89 GLU A CA 1
ATOM 783 C C . GLU A 1 92 ? 2.632 75.082 46.450 1.00 9.12 89 GLU A C 1
ATOM 784 O O . GLU A 1 92 ? 3.022 74.244 47.266 1.00 9.28 89 GLU A O 1
ATOM 790 N N . TRP A 1 93 ? 3.160 75.162 45.233 1.00 8.65 90 TRP A N 1
ATOM 791 C CA . TRP A 1 93 ? 4.178 74.223 44.774 1.00 8.87 90 TRP A CA 1
ATOM 792 C C . TRP A 1 93 ? 5.499 74.388 45.519 1.00 8.36 90 TRP A C 1
ATOM 793 O O . TRP A 1 93 ? 6.230 73.412 45.678 1.00 10.03 90 TRP A O 1
ATOM 804 N N . THR A 1 94 ? 5.861 75.597 45.917 1.00 8.08 91 THR A N 1
ATOM 805 C CA . THR A 1 94 ? 7.103 75.813 46.663 1.00 8.08 91 THR A CA 1
ATOM 806 C C . THR A 1 94 ? 6.946 75.606 48.152 1.00 8.06 91 THR A C 1
ATOM 807 O O . THR A 1 94 ? 7.927 75.425 48.836 1.00 9.77 91 THR A O 1
ATOM 811 N N . LYS A 1 95 ? 5.732 75.638 48.672 1.00 8.83 92 LYS A N 1
ATOM 812 C CA A LYS A 1 95 ? 5.481 75.345 50.073 0.49 9.65 92 LYS A CA 1
ATOM 813 C CA B LYS A 1 95 ? 5.472 75.346 50.094 0.51 9.12 92 LYS A CA 1
ATOM 814 C C . LYS A 1 95 ? 5.474 73.868 50.413 1.00 8.19 92 LYS A C 1
ATOM 815 O O . LYS A 1 95 ? 5.914 73.481 51.505 1.00 8.63 92 LYS A O 1
ATOM 826 N N . GLN A 1 96 ? 4.955 73.041 49.527 1.00 8.49 93 GLN A N 1
ATOM 827 C CA . GLN A 1 96 ? 4.875 71.592 49.815 1.00 8.70 93 GLN A CA 1
ATOM 828 C C . GLN A 1 96 ? 6.257 71.027 49.952 1.00 8.88 93 GLN A C 1
ATOM 829 O O . GLN A 1 96 ? 7.211 71.488 49.364 1.00 9.15 93 GLN A O 1
ATOM 835 N N . LYS A 1 97 ? 6.372 70.001 50.781 1.00 11.55 94 LYS A N 1
ATOM 836 C CA A LYS A 1 97 ? 7.638 69.435 51.221 0.96 12.66 94 LYS A CA 1
ATOM 837 C CA B LYS A 1 97 ? 7.659 69.463 51.196 0.04 15.52 94 LYS A CA 1
ATOM 838 C C . LYS A 1 97 ? 7.978 68.107 50.589 1.00 13.08 94 LYS A C 1
ATOM 839 O O . LYS A 1 97 ? 9.084 67.620 50.760 1.00 15.17 94 LYS A O 1
ATOM 850 N N . SER A 1 98 ? 7.014 67.472 49.923 1.00 12.82 95 SER A N 1
ATOM 851 C CA . SER A 1 98 ? 7.154 66.077 49.460 1.00 14.74 95 SER A CA 1
ATOM 852 C C A SER A 1 98 ? 8.063 65.960 48.233 0.45 15.13 95 SER A C 1
ATOM 853 C C B SER A 1 98 ? 7.735 65.780 48.048 0.55 14.86 95 SER A C 1
ATOM 854 O O A SER A 1 98 ? 9.004 65.136 48.274 0.45 15.15 95 SER A O 1
ATOM 855 O O B SER A 1 98 ? 8.064 64.624 47.733 0.55 15.50 95 SER A O 1
ATOM 858 N N . HIS A 1 99 ? 7.817 66.799 47.200 1.00 12.51 96 HIS A N 1
ATOM 859 C CA . HIS A 1 99 ? 8.401 66.623 45.903 1.00 12.74 96 HIS A CA 1
ATOM 860 C C . HIS A 1 99 ? 9.333 67.774 45.595 1.00 11.17 96 HIS A C 1
ATOM 861 O O . HIS A 1 99 ? 8.971 68.946 45.695 1.00 11.42 96 HIS A O 1
ATOM 868 N N . GLN A 1 100 ? 10.533 67.444 45.133 1.00 11.72 97 GLN A N 1
ATOM 869 C CA . GLN A 1 100 ? 11.442 68.440 44.597 1.00 11.95 97 GLN A CA 1
ATOM 870 C C . GLN A 1 100 ? 10.892 68.972 43.265 1.00 11.78 97 GLN A C 1
ATOM 871 O O . GLN A 1 100 ? 10.500 68.169 42.392 1.00 12.65 97 GLN A O 1
ATOM 877 N N . ILE A 1 101 ? 10.825 70.289 43.159 1.00 11.07 98 ILE A N 1
ATOM 878 C CA . ILE A 1 101 ? 10.495 70.967 41.932 1.00 11.76 98 ILE A CA 1
ATOM 879 C C . ILE A 1 101 ? 11.594 71.965 41.636 1.00 12.08 98 ILE A C 1
ATOM 880 O O . ILE A 1 101 ? 11.920 72.846 42.427 1.00 13.72 98 ILE A O 1
ATOM 885 N N . ILE A 1 102 ? 12.230 71.845 40.483 1.00 11.49 99 ILE A N 1
ATOM 886 C CA . ILE A 1 102 ? 13.259 72.760 40.075 1.00 11.78 99 ILE A CA 1
ATOM 887 C C . ILE A 1 102 ? 12.622 73.985 39.432 1.00 10.24 99 ILE A C 1
ATOM 888 O O . ILE A 1 102 ? 11.894 73.889 38.440 1.00 11.61 99 ILE A O 1
ATOM 893 N N . VAL A 1 103 ? 12.880 75.147 40.006 1.00 11.07 100 VAL A N 1
ATOM 894 C CA . VAL A 1 103 ? 12.363 76.442 39.506 1.00 12.22 100 VAL A CA 1
ATOM 895 C C . VAL A 1 103 ? 13.364 77.036 38.529 1.00 13.23 100 VAL A C 1
ATOM 896 O O . VAL A 1 103 ? 14.545 77.214 38.863 1.00 13.83 100 VAL A O 1
ATOM 900 N N . ILE A 1 104 ? 12.858 77.389 37.360 1.00 15.09 101 ILE A N 1
ATOM 901 C CA A ILE A 1 104 ? 13.630 78.064 36.329 0.60 16.95 101 ILE A CA 1
ATOM 902 C CA B ILE A 1 104 ? 13.642 78.064 36.340 0.40 17.01 101 ILE A CA 1
ATOM 903 C C . ILE A 1 104 ? 13.471 79.577 36.438 1.00 17.94 101 ILE A C 1
ATOM 904 O O . ILE A 1 104 ? 14.463 80.329 36.329 1.00 20.12 101 ILE A O 1
ATOM 913 N N . LYS A 1 105 ? 12.233 80.062 36.591 1.00 17.70 102 LYS A N 1
ATOM 914 C CA A LYS A 1 105 ? 11.959 81.494 36.754 0.53 18.00 102 LYS A CA 1
ATOM 915 C CA B LYS A 1 105 ? 11.971 81.491 36.769 0.47 18.34 102 LYS A CA 1
ATOM 916 C C . LYS A 1 105 ? 10.805 81.728 37.767 1.00 15.45 102 LYS A C 1
ATOM 917 O O . LYS A 1 105 ? 9.772 81.131 37.561 1.00 14.28 102 LYS A O 1
ATOM 928 N N . GLU A 1 106 ? 11.016 82.543 38.878 1.00 14.87 103 GLU A N 1
ATOM 929 C CA . GLU A 1 106 ? 9.979 82.828 39.825 1.00 14.61 103 GLU A CA 1
ATOM 930 C C . GLU A 1 106 ? 8.911 83.751 39.210 1.00 13.42 103 GLU A C 1
ATOM 931 O O . GLU A 1 106 ? 9.168 84.415 38.141 1.00 16.67 103 GLU A O 1
ATOM 937 N N . PRO A 1 107 ? 7.763 83.948 39.852 1.00 15.77 104 PRO A N 1
ATOM 938 C CA . PRO A 1 107 ? 6.696 84.730 39.272 1.00 15.07 104 PRO A CA 1
ATOM 939 C C . PRO A 1 107 ? 7.077 86.152 38.890 1.00 15.29 104 PRO A C 1
ATOM 940 O O . PRO A 1 107 ? 7.732 86.861 39.696 1.00 18.29 104 PRO A O 1
ATOM 944 N N A TYR A 1 108 ? 6.381 86.659 37.848 0.60 10.49 105 TYR A N 1
ATOM 945 N N B TYR A 1 108 ? 6.990 86.451 37.589 0.40 14.36 105 TYR A N 1
ATOM 946 C CA A TYR A 1 108 ? 6.617 87.981 37.293 0.60 10.86 105 TYR A CA 1
ATOM 947 C CA B TYR A 1 108 ? 7.091 87.835 37.218 0.40 15.04 105 TYR A CA 1
ATOM 948 C C A TYR A 1 108 ? 5.506 88.301 36.319 0.60 9.14 105 TYR A C 1
ATOM 949 C C B TYR A 1 108 ? 6.334 88.026 35.983 0.40 13.29 105 TYR A C 1
ATOM 950 O O A TYR A 1 108 ? 4.797 87.341 35.903 0.60 8.97 105 TYR A O 1
ATOM 951 O O B TYR A 1 108 ? 5.774 87.137 35.456 0.40 11.67 105 TYR A O 1
ATOM 968 N N A THR A 1 109 ? 5.362 89.561 35.893 0.60 8.00 106 THR A N 1
ATOM 969 N N B THR A 1 109 ? 6.318 89.271 35.579 0.40 13.93 106 THR A N 1
ATOM 970 C CA A THR A 1 109 ? 4.468 89.921 34.819 0.60 8.31 106 THR A CA 1
ATOM 971 C CA B THR A 1 109 ? 5.303 89.705 34.651 0.40 14.34 106 THR A CA 1
ATOM 972 C C A THR A 1 109 ? 5.234 89.976 33.465 0.60 10.07 106 THR A C 1
ATOM 973 C C B THR A 1 109 ? 5.796 89.780 33.314 0.40 15.74 106 THR A C 1
ATOM 974 O O A THR A 1 109 ? 6.088 90.862 33.324 0.60 9.78 106 THR A O 1
ATOM 975 O O B THR A 1 109 ? 6.754 90.559 32.991 0.40 17.40 106 THR A O 1
ATOM 982 N N . ASP A 1 110 ? 5.088 89.012 32.514 1.00 14.62 107 ASP A N 1
ATOM 983 C CA . ASP A 1 110 ? 5.570 89.049 31.119 1.00 16.82 107 ASP A CA 1
ATOM 984 C C . ASP A 1 110 ? 4.627 89.911 30.263 1.00 16.90 107 ASP A C 1
ATOM 985 O O . ASP A 1 110 ? 3.716 90.493 30.784 1.00 18.10 107 ASP A O 1
ATOM 990 N N . VAL A 1 111 ? 4.739 89.847 28.941 1.00 17.47 108 VAL A N 1
ATOM 991 C CA . VAL A 1 111 ? 3.802 90.625 28.078 1.00 16.04 108 VAL A CA 1
ATOM 992 C C . VAL A 1 111 ? 2.507 90.060 28.077 1.00 16.46 108 VAL A C 1
ATOM 993 O O . VAL A 1 111 ? 1.600 90.715 27.589 1.00 20.44 108 VAL A O 1
ATOM 997 N N . PHE A 1 112 ? 2.328 88.891 28.599 1.00 15.85 109 PHE A N 1
ATOM 998 C CA . PHE A 1 112 ? 1.021 88.202 28.696 1.00 16.87 109 PHE A CA 1
ATOM 999 C C . PHE A 1 112 ? 0.522 88.000 30.161 1.00 18.00 109 PHE A C 1
ATOM 1000 O O . PHE A 1 112 ? -0.286 87.072 30.494 1.00 19.38 109 PHE A O 1
ATOM 1008 N N . GLY A 1 113 ? 1.096 88.751 31.088 1.00 15.77 110 GLY A N 1
ATOM 1009 C CA . GLY A 1 113 ? 0.622 88.648 32.451 1.00 15.93 110 GLY A CA 1
ATOM 1010 C C . GLY A 1 113 ? 1.490 87.788 33.335 1.00 15.28 110 GLY A C 1
ATOM 1011 O O . GLY A 1 113 ? 2.683 87.527 33.044 1.00 14.59 110 GLY A O 1
ATOM 1012 N N . ARG A 1 114 ? 0.955 87.415 34.492 1.00 15.45 111 ARG A N 1
ATOM 1013 C CA . ARG A 1 114 ? 1.701 86.705 35.528 1.00 14.55 111 ARG A CA 1
ATOM 1014 C C . ARG A 1 114 ? 2.127 85.310 35.030 1.00 12.90 111 ARG A C 1
ATOM 1015 O O . ARG A 1 114 ? 1.320 84.569 34.502 1.00 13.87 111 ARG A O 1
ATOM 1023 N N . THR A 1 115 ? 3.373 84.948 35.262 1.00 12.71 112 THR A N 1
ATOM 1024 C CA . THR A 1 115 ? 3.926 83.631 34.740 1.00 11.31 112 THR A CA 1
ATOM 1025 C C . THR A 1 115 ? 5.112 83.206 35.555 1.00 12.10 112 THR A C 1
ATOM 1026 O O . THR A 1 115 ? 5.781 84.020 36.190 1.00 13.41 112 THR A O 1
ATOM 1030 N N . PHE A 1 116 ? 5.372 81.904 35.545 1.00 11.18 113 PHE A N 1
ATOM 1031 C CA . PHE A 1 116 ? 6.610 81.355 36.121 1.00 10.95 113 PHE A CA 1
ATOM 1032 C C . PHE A 1 116 ? 6.965 80.080 35.311 1.00 10.51 113 PHE A C 1
ATOM 1033 O O . PHE A 1 116 ? 6.120 79.525 34.596 1.00 9.94 113 PHE A O 1
ATOM 1041 N N . LEU A 1 117 ? 8.216 79.639 35.461 1.00 10.89 114 LEU A N 1
ATOM 1042 C CA . LEU A 1 117 ? 8.737 78.453 34.796 1.00 10.79 114 LEU A CA 1
ATOM 1043 C C . LEU A 1 117 ? 9.335 77.460 35.773 1.00 9.37 114 LEU A C 1
ATOM 1044 O O . LEU A 1 117 ? 10.140 77.878 36.639 1.00 10.91 114 LEU A O 1
ATOM 1049 N N . ILE A 1 118 ? 9.036 76.182 35.617 1.00 8.68 115 ILE A N 1
ATOM 1050 C CA . ILE A 1 118 ? 9.695 75.095 36.306 1.00 8.72 115 ILE A CA 1
ATOM 1051 C C . ILE A 1 118 ? 10.242 74.109 35.264 1.00 8.61 115 ILE A C 1
ATOM 1052 O O . ILE A 1 118 ? 9.912 74.187 34.088 1.00 9.23 115 ILE A O 1
ATOM 1057 N N . SER A 1 119 ? 11.086 73.183 35.708 1.00 9.22 116 SER A N 1
ATOM 1058 C CA A SER A 1 119 ? 11.596 72.061 34.923 0.67 8.84 116 SER A CA 1
ATOM 1059 C CA B SER A 1 119 ? 11.443 72.084 34.843 0.33 10.24 116 SER A CA 1
ATOM 1060 C C . SER A 1 119 ? 10.966 70.744 35.399 1.00 9.25 116 SER A C 1
ATOM 1061 O O . SER A 1 119 ? 10.788 70.564 36.589 1.00 11.37 116 SER A O 1
ATOM 1066 N N . ASP A 1 120 ? 10.752 69.823 34.484 1.00 8.33 117 ASP A N 1
ATOM 1067 C CA . ASP A 1 120 ? 10.457 68.466 34.873 1.00 8.25 117 ASP A CA 1
ATOM 1068 C C . ASP A 1 120 ? 11.786 67.715 35.082 1.00 8.42 117 ASP A C 1
ATOM 1069 O O . ASP A 1 120 ? 12.876 68.258 34.900 1.00 8.66 117 ASP A O 1
ATOM 1074 N N . PRO A 1 121 ? 11.701 66.435 35.497 1.00 9.13 118 PRO A N 1
ATOM 1075 C CA . PRO A 1 121 ? 12.941 65.683 35.775 1.00 9.60 118 PRO A CA 1
ATOM 1076 C C . PRO A 1 121 ? 13.912 65.519 34.591 1.00 10.03 118 PRO A C 1
ATOM 1077 O O . PRO A 1 121 ? 15.072 65.223 34.836 1.00 12.38 118 PRO A O 1
ATOM 1081 N N . ASP A 1 122 ? 13.435 65.672 33.370 1.00 8.36 119 ASP A N 1
ATOM 1082 C CA . ASP A 1 122 ? 14.227 65.533 32.169 1.00 8.80 119 ASP A CA 1
ATOM 1083 C C . ASP A 1 122 ? 14.449 66.879 31.462 1.00 9.01 119 ASP A C 1
ATOM 1084 O O . ASP A 1 122 ? 14.750 66.912 30.274 1.00 10.65 119 ASP A O 1
ATOM 1089 N N . GLY A 1 123 ? 14.316 67.967 32.197 1.00 8.63 120 GLY A N 1
ATOM 1090 C CA . GLY A 1 123 ? 14.593 69.304 31.671 1.00 9.03 120 GLY A CA 1
ATOM 1091 C C . GLY A 1 123 ? 13.539 69.861 30.752 1.00 8.49 120 GLY A C 1
ATOM 1092 O O . GLY A 1 123 ? 13.792 70.922 30.129 1.00 9.83 120 GLY A O 1
ATOM 1093 N N . HIS A 1 124 ? 12.363 69.261 30.650 1.00 7.70 121 HIS A N 1
ATOM 1094 C CA . HIS A 1 124 ? 11.283 69.874 29.905 1.00 7.87 121 HIS A CA 1
ATOM 1095 C C . HIS A 1 124 ? 10.760 71.102 30.684 1.00 7.63 121 HIS A C 1
ATOM 1096 O O . HIS A 1 124 ? 10.553 71.057 31.878 1.00 9.63 121 HIS A O 1
ATOM 1103 N N . ILE A 1 125 ? 10.566 72.185 29.963 1.00 7.87 122 ILE A N 1
ATOM 1104 C CA A ILE A 1 125 ? 10.109 73.443 30.467 0.56 7.56 122 ILE A CA 1
ATOM 1105 C CA B ILE A 1 125 ? 10.138 73.418 30.597 0.44 8.37 122 ILE A CA 1
ATOM 1106 C C . ILE A 1 125 ? 8.617 73.445 30.667 1.00 7.15 122 ILE A C 1
ATOM 1107 O O . ILE A 1 125 ? 7.905 73.142 29.704 1.00 8.19 122 ILE A O 1
ATOM 1116 N N . ILE A 1 126 ? 8.125 73.778 31.853 1.00 6.51 123 ILE A N 1
ATOM 1117 C CA . ILE A 1 126 ? 6.724 73.922 32.151 1.00 6.36 123 ILE A CA 1
ATOM 1118 C C . ILE A 1 126 ? 6.455 75.375 32.524 1.00 6.60 123 ILE A C 1
ATOM 1119 O O . ILE A 1 126 ? 7.065 75.899 33.454 1.00 7.76 123 ILE A O 1
ATOM 1124 N N . ARG A 1 127 ? 5.530 76.006 31.805 1.00 6.50 124 ARG A N 1
ATOM 1125 C CA . ARG A 1 127 ? 5.118 77.387 32.074 1.00 6.98 124 ARG A CA 1
ATOM 1126 C C . ARG A 1 127 ? 3.731 77.416 32.645 1.00 7.12 124 ARG A C 1
ATOM 1127 O O . ARG A 1 127 ? 2.814 76.799 32.085 1.00 8.74 124 ARG A O 1
ATOM 1135 N N . VAL A 1 128 ? 3.536 78.142 33.733 1.00 7.59 125 VAL A N 1
ATOM 1136 C CA . VAL A 1 128 ? 2.208 78.471 34.267 1.00 7.49 125 VAL A CA 1
ATOM 1137 C C . VAL A 1 128 ? 1.908 79.931 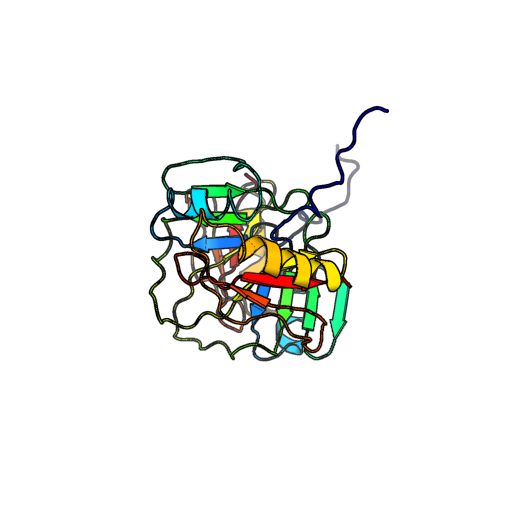33.881 1.00 8.63 125 VAL A C 1
ATOM 1138 O O . VAL A 1 128 ? 2.776 80.788 34.038 1.00 9.16 125 VAL A O 1
ATOM 1142 N N . CYS A 1 129 ? 0.721 80.173 33.333 1.00 8.98 126 CYS A N 1
ATOM 1143 C CA . CYS A 1 129 ? 0.368 81.473 32.805 1.00 10.06 126 CYS A CA 1
ATOM 1144 C C . CYS A 1 129 ? -1.138 81.613 32.882 1.00 10.85 126 CYS A C 1
ATOM 1145 O O . CYS A 1 129 ? -1.837 80.655 33.173 1.00 11.43 126 CYS A O 1
ATOM 1148 N N . PRO A 1 130 ? -1.660 82.816 32.566 1.00 12.93 127 PRO A N 1
ATOM 1149 C CA . PRO A 1 130 ? -3.133 82.991 32.669 1.00 15.29 127 PRO A CA 1
ATOM 1150 C C . PRO A 1 130 ? -3.901 82.737 31.319 1.00 18.34 127 PRO A C 1
ATOM 1151 O O . PRO A 1 130 ? -3.282 82.958 30.273 1.00 20.89 127 PRO A O 1
ATOM 1155 N N . LEU A 1 131 ? -5.158 82.236 31.344 1.00 17.18 128 LEU A N 1
ATOM 1156 C CA . LEU A 1 131 ? -5.972 82.101 30.129 1.00 17.61 128 LEU A CA 1
ATOM 1157 C C . LEU A 1 131 ? -6.090 83.459 29.487 1.00 21.71 128 LEU A C 1
ATOM 1158 O O . LEU A 1 131 ? -6.023 83.608 28.236 1.00 23.46 128 LEU A O 1
ATOM 1163 N N . ASP A 1 132 ? -6.371 84.444 30.356 1.00 25.25 129 ASP A N 1
ATOM 1164 C CA . ASP A 1 132 ? -6.718 85.819 30.112 1.00 38.43 129 ASP A CA 1
ATOM 1165 C C . ASP A 1 132 ? -5.724 86.727 30.832 1.00 40.79 129 ASP A C 1
ATOM 1166 O O . ASP A 1 132 ? -4.552 86.776 30.458 1.00 39.05 129 ASP A O 1
ATOM 1172 N N . GLY B 1 1 ? -26.897 71.549 47.918 1.00 10.92 -2 GLY B N 1
ATOM 1173 C CA . GLY B 1 1 ? -26.172 70.341 48.251 1.00 10.86 -2 GLY B CA 1
ATOM 1174 C C . GLY B 1 1 ? -25.462 70.455 49.565 1.00 9.75 -2 GLY B C 1
ATOM 1175 O O . GLY B 1 1 ? -25.731 71.369 50.373 1.00 9.65 -2 GLY B O 1
ATOM 1176 N N . SER B 1 2 ? -24.552 69.531 49.787 1.00 9.90 -1 SER B N 1
ATOM 1177 C CA . SER B 1 2 ? -23.672 69.484 50.936 1.00 10.06 -1 SER B CA 1
ATOM 1178 C C . SER B 1 2 ? -22.256 69.197 50.474 1.00 10.53 -1 SER B C 1
ATOM 1179 O O . SER B 1 2 ? -21.560 68.374 51.075 1.00 10.92 -1 SER B O 1
ATOM 1182 N N . HIS B 1 3 ? -21.831 69.874 49.404 1.00 10.46 0 HIS B N 1
ATOM 1183 C CA . HIS B 1 3 ? -20.728 69.400 48.592 1.00 10.85 0 HIS B CA 1
ATOM 1184 C C . HIS B 1 3 ? -19.798 70.547 48.316 1.00 11.14 0 HIS B C 1
ATOM 1185 O O . HIS B 1 3 ? -19.955 71.296 47.328 1.00 13.91 0 HIS B O 1
ATOM 1192 N N . MET B 1 4 ? -18.850 70.745 49.243 1.00 12.45 1 MET B N 1
ATOM 1193 C CA A MET B 1 4 ? -17.950 71.895 49.174 0.45 15.47 1 MET B CA 1
ATOM 1194 C CA B MET B 1 4 ? -17.939 71.892 49.220 0.55 12.72 1 MET B CA 1
ATOM 1195 C C . MET B 1 4 ? -16.731 71.407 48.501 1.00 16.26 1 MET B C 1
ATOM 1196 O O . MET B 1 4 ? -15.772 70.890 49.164 1.00 19.85 1 MET B O 1
ATOM 1205 N N . THR B 1 5 ? -16.809 71.460 47.159 1.00 19.81 2 THR B N 1
ATOM 1206 C CA . THR B 1 5 ? -15.849 70.802 46.269 1.00 23.52 2 THR B CA 1
ATOM 1207 C C . THR B 1 5 ? -14.862 71.750 45.603 1.00 27.90 2 THR B C 1
ATOM 1208 O O . THR B 1 5 ? -13.984 71.277 44.853 1.00 29.17 2 THR B O 1
ATOM 1212 N N . ASP B 1 6 ? -15.031 73.056 45.844 1.00 30.53 3 ASP B N 1
ATOM 1213 C CA . ASP B 1 6 ? -14.313 74.120 45.114 1.00 33.71 3 ASP B CA 1
ATOM 1214 C C . ASP B 1 6 ? -13.317 74.883 46.016 1.00 29.78 3 ASP B C 1
ATOM 1215 O O . ASP B 1 6 ? -12.999 76.033 45.740 1.00 29.76 3 ASP B O 1
ATOM 1220 N N . LEU B 1 7 ? -12.842 74.252 47.105 1.00 25.05 4 LEU B N 1
ATOM 1221 C CA . LEU B 1 7 ? -11.990 74.887 48.102 1.00 22.70 4 LEU B CA 1
ATOM 1222 C C . LEU B 1 7 ? -10.460 74.560 47.959 1.00 27.03 4 LEU B C 1
ATOM 1223 O O . LEU B 1 7 ? -9.636 74.893 48.869 1.00 28.97 4 LEU B O 1
ATOM 1228 N N . ALA B 1 8 ? -10.075 73.914 46.858 1.00 31.13 5 ALA B N 1
ATOM 1229 C CA . ALA B 1 8 ? -8.709 73.467 46.670 1.00 36.63 5 ALA B CA 1
ATOM 1230 C C . ALA B 1 8 ? -8.072 74.021 45.391 1.00 36.59 5 ALA B C 1
ATOM 1231 O O . ALA B 1 8 ? -7.128 73.414 44.864 1.00 39.13 5 ALA B O 1
ATOM 1233 N N . GLY B 1 9 ? -8.549 75.170 44.894 1.00 34.22 6 GLY B N 1
ATOM 1234 C CA . GLY B 1 9 ? -7.925 75.804 43.729 1.00 30.70 6 GLY B CA 1
ATOM 1235 C C . GLY B 1 9 ? -8.429 75.263 42.399 1.00 26.73 6 GLY B C 1
ATOM 1236 O O . GLY B 1 9 ? -9.178 74.281 42.353 1.00 29.86 6 GLY B O 1
ATOM 1237 N N . PRO B 1 10 ? -8.034 75.917 41.284 1.00 23.05 7 PRO B N 1
ATOM 1238 C CA . PRO B 1 10 ? -8.457 75.463 39.956 1.00 21.54 7 PRO B CA 1
ATOM 1239 C C . PRO B 1 10 ? -7.763 74.173 39.548 1.00 19.40 7 PRO B C 1
ATOM 1240 O O . PRO B 1 10 ? -6.672 73.805 40.043 1.00 21.56 7 PRO B O 1
ATOM 1244 N N . THR B 1 11 ? -8.414 73.472 38.663 1.00 17.84 8 THR B N 1
ATOM 1245 C CA . THR B 1 11 ? -7.818 72.305 38.092 1.00 17.00 8 THR B CA 1
ATOM 1246 C C . THR B 1 11 ? -6.517 72.664 37.315 1.00 15.16 8 THR B C 1
ATOM 1247 O O . THR B 1 11 ? -6.448 73.675 36.618 1.00 16.44 8 THR B O 1
ATOM 1251 N N . ILE B 1 12 ? -5.531 71.772 37.388 1.00 12.76 9 ILE B N 1
ATOM 1252 C CA . ILE B 1 12 ? -4.207 71.965 36.766 1.00 11.75 9 ILE B CA 1
ATOM 1253 C C . ILE B 1 12 ? -4.091 71.014 35.595 1.00 11.51 9 ILE B C 1
ATOM 1254 O O . ILE B 1 12 ? -3.994 69.825 35.762 1.00 17.24 9 ILE B O 1
ATOM 1259 N N . THR B 1 13 ? -4.142 71.531 34.396 1.00 9.68 10 THR B N 1
ATOM 1260 C CA A THR B 1 13 ? -4.226 70.770 33.146 0.63 9.76 10 THR B CA 1
ATOM 1261 C CA B THR B 1 13 ? -4.028 70.705 33.236 0.37 9.41 10 THR B CA 1
ATOM 1262 C C . THR B 1 13 ? -3.095 71.301 32.229 1.00 8.30 10 THR B C 1
ATOM 1263 O O . THR B 1 13 ? -2.951 72.513 32.107 1.00 8.32 10 THR B O 1
ATOM 1270 N N . PRO B 1 14 ? -2.370 70.427 31.512 1.00 7.71 11 PRO B N 1
ATOM 1271 C CA . PRO B 1 14 ? -1.365 70.870 30.512 1.00 8.14 11 PRO B CA 1
ATOM 1272 C C . PRO B 1 14 ? -2.119 71.213 29.222 1.00 7.40 11 PRO B C 1
ATOM 1273 O O . PRO B 1 14 ? -2.068 70.521 28.210 1.00 10.65 11 PRO B O 1
ATOM 1277 N N . ASN B 1 15 ? -2.789 72.344 29.241 1.00 7.12 12 ASN B N 1
ATOM 1278 C CA . ASN B 1 15 ? -3.699 72.793 28.189 1.00 7.17 12 ASN B CA 1
ATOM 1279 C C . ASN B 1 15 ? -3.065 73.748 27.187 1.00 6.73 12 ASN B C 1
ATOM 1280 O O . ASN B 1 15 ? -3.811 74.274 26.341 1.00 8.22 12 ASN B O 1
ATOM 1285 N N A LEU B 1 16 ? -1.764 74.075 27.228 0.30 5.94 13 LEU B N 1
ATOM 1286 N N B LEU B 1 16 ? -1.771 73.829 27.212 0.70 6.62 13 LEU B N 1
ATOM 1287 C CA A LEU B 1 16 ? -1.096 74.963 26.186 0.30 5.18 13 LEU B CA 1
ATOM 1288 C CA B LEU B 1 16 ? -1.087 74.575 26.197 0.70 6.49 13 LEU B CA 1
ATOM 1289 C C A LEU B 1 16 ? 0.230 74.351 25.672 0.30 5.38 13 LEU B C 1
ATOM 1290 C C B LEU B 1 16 ? 0.120 73.800 25.779 0.70 5.80 13 LEU B C 1
ATOM 1291 O O A LEU B 1 16 ? 1.220 74.358 26.348 0.30 6.74 13 LEU B O 1
ATOM 1292 O O B LEU B 1 16 ? 0.877 73.278 26.619 0.70 6.42 13 LEU B O 1
ATOM 1301 N N . GLN B 1 17 ? 0.280 73.765 24.462 1.00 5.40 14 GLN B N 1
ATOM 1302 C CA . GLN B 1 17 ? 1.492 73.215 23.866 1.00 5.42 14 GLN B CA 1
ATOM 1303 C C . GLN B 1 17 ? 2.110 74.369 23.076 1.00 5.26 14 GLN B C 1
ATOM 1304 O O . GLN B 1 17 ? 1.491 74.836 22.125 1.00 6.50 14 GLN B O 1
ATOM 1310 N N . LEU B 1 18 ? 3.279 74.833 23.507 1.00 6.00 15 LEU B N 1
ATOM 1311 C CA . LEU B 1 18 ? 3.860 76.035 22.955 1.00 7.04 15 LEU B CA 1
ATOM 1312 C C . LEU B 1 18 ? 5.196 75.709 22.346 1.00 7.27 15 LEU B C 1
ATOM 1313 O O . LEU B 1 18 ? 6.033 74.984 22.936 1.00 9.35 15 LEU B O 1
ATOM 1318 N N . VAL B 1 19 ? 5.457 76.199 21.135 1.00 6.08 16 VAL B N 1
ATOM 1319 C CA . VAL B 1 19 ? 6.743 76.008 20.468 1.00 5.62 16 VAL B CA 1
ATOM 1320 C C . VAL B 1 19 ? 7.337 77.370 20.086 1.00 5.56 16 VAL B C 1
ATOM 1321 O O . VAL B 1 19 ? 6.605 78.298 19.688 1.00 5.85 16 VAL B O 1
ATOM 1325 N N . TYR B 1 20 ? 8.647 77.477 20.209 1.00 5.71 17 TYR B N 1
ATOM 1326 C CA . TYR B 1 20 ? 9.362 78.700 19.844 1.00 6.04 17 TYR B CA 1
ATOM 1327 C C . TYR B 1 20 ? 9.598 78.678 18.344 1.00 6.00 17 TYR B C 1
ATOM 1328 O O . TYR B 1 20 ? 10.034 77.688 17.781 1.00 7.83 17 TYR B O 1
ATOM 1337 N N . VAL B 1 21 ? 9.306 79.811 17.681 1.00 6.07 18 VAL B N 1
ATOM 1338 C CA . VAL B 1 21 ? 9.480 79.901 16.237 1.00 6.17 18 VAL B CA 1
ATOM 1339 C C . VAL B 1 21 ? 10.356 81.112 15.918 1.00 6.68 18 VAL B C 1
ATOM 1340 O O . VAL B 1 21 ? 10.353 82.123 16.608 1.00 7.71 18 VAL B O 1
ATOM 1344 N N . SER B 1 22 ? 11.065 81.015 14.800 1.00 6.89 19 SER B N 1
ATOM 1345 C CA A SER B 1 22 ? 11.865 82.126 14.332 0.40 7.80 19 SER B CA 1
ATOM 1346 C CA B SER B 1 22 ? 11.877 82.094 14.271 0.31 7.82 19 SER B CA 1
ATOM 1347 C CA C SER B 1 22 ? 11.855 82.146 14.365 0.29 8.46 19 SER B CA 1
ATOM 1348 C C . SER B 1 22 ? 11.008 83.232 13.720 1.00 8.29 19 SER B C 1
ATOM 1349 O O . SER B 1 22 ? 11.370 84.404 13.832 1.00 11.34 19 SER B O 1
ATOM 1356 N N . ASN B 1 23 ? 9.905 82.872 13.059 1.00 7.41 20 ASN B N 1
ATOM 1357 C CA . ASN B 1 23 ? 9.097 83.839 12.341 1.00 7.61 20 ASN B CA 1
ATOM 1358 C C . ASN B 1 23 ? 7.630 83.406 12.417 1.00 6.37 20 ASN B C 1
ATOM 1359 O O . ASN B 1 23 ? 7.244 82.357 11.909 1.00 6.47 20 ASN B O 1
ATOM 1364 N N . VAL B 1 24 ? 6.816 84.219 13.082 1.00 6.89 21 VAL B N 1
ATOM 1365 C CA . VAL B 1 24 ? 5.442 83.900 13.292 1.00 7.06 21 VAL B CA 1
ATOM 1366 C C . VAL B 1 24 ? 4.633 83.871 12.006 1.00 6.99 21 VAL B C 1
ATOM 1367 O O . VAL B 1 24 ? 3.741 83.037 11.883 1.00 7.00 21 VAL B O 1
ATOM 1371 N N . GLU B 1 25 ? 4.893 84.764 11.040 1.00 7.14 22 GLU B N 1
ATOM 1372 C CA . GLU B 1 25 ? 4.133 84.729 9.805 1.00 7.11 22 GLU B CA 1
ATOM 1373 C C . GLU B 1 25 ? 4.323 83.387 9.092 1.00 6.60 22 GLU B C 1
ATOM 1374 O O . GLU B 1 25 ? 3.334 82.754 8.681 1.00 7.45 22 GLU B O 1
ATOM 1380 N N . ARG B 1 26 ? 5.556 82.947 8.921 1.00 7.01 23 ARG B N 1
ATOM 1381 C CA . ARG B 1 26 ? 5.800 81.712 8.181 1.00 7.21 23 ARG B CA 1
ATOM 1382 C C . ARG B 1 26 ? 5.193 80.525 8.934 1.00 6.62 23 ARG B C 1
ATOM 1383 O O . ARG B 1 26 ? 4.621 79.597 8.331 1.00 7.66 23 ARG B O 1
ATOM 1391 N N . SER B 1 27 ? 5.316 80.516 10.243 1.00 6.23 24 SER B N 1
ATOM 1392 C CA . SER B 1 27 ? 4.804 79.362 11.018 1.00 5.95 24 SER B CA 1
ATOM 1393 C C . SER B 1 27 ? 3.283 79.382 11.054 1.00 5.79 24 SER B C 1
ATOM 1394 O O . SER B 1 27 ? 2.683 78.312 11.059 1.00 6.42 24 SER B O 1
ATOM 1397 N N . THR B 1 28 ? 2.654 80.552 11.049 1.00 5.87 25 THR B N 1
ATOM 1398 C CA . THR B 1 28 ? 1.223 80.612 10.994 1.00 6.40 25 THR B CA 1
ATOM 1399 C C . THR B 1 28 ? 0.726 79.989 9.689 1.00 6.99 25 THR B C 1
ATOM 1400 O O . THR B 1 28 ? -0.240 79.223 9.673 1.00 8.04 25 THR B O 1
ATOM 1404 N N . ASP B 1 29 ? 1.353 80.335 8.584 1.00 7.97 26 ASP B N 1
ATOM 1405 C CA A ASP B 1 29 ? 1.033 79.796 7.245 0.50 8.42 26 ASP B CA 1
ATOM 1406 C CA B ASP B 1 29 ? 0.844 79.760 7.366 0.50 9.70 26 ASP B CA 1
ATOM 1407 C C . ASP B 1 29 ? 1.167 78.250 7.275 1.00 7.84 26 ASP B C 1
ATOM 1408 O O . ASP B 1 29 ? 0.314 77.511 6.754 1.00 8.39 26 ASP B O 1
ATOM 1417 N N . PHE B 1 30 ? 2.257 77.776 7.842 1.00 7.21 27 PHE B N 1
ATOM 1418 C CA . PHE B 1 30 ? 2.530 76.342 7.905 1.00 7.16 27 PHE B CA 1
ATOM 1419 C C . PHE B 1 30 ? 1.454 75.601 8.667 1.00 6.93 27 PHE B C 1
ATOM 1420 O O . PHE B 1 30 ? 0.890 74.599 8.188 1.00 7.36 27 PHE B O 1
ATOM 1428 N N . TYR B 1 31 ? 1.118 76.075 9.874 1.00 6.41 28 TYR B N 1
ATOM 1429 C CA . TYR B 1 31 ? 0.143 75.383 10.695 1.00 6.41 28 TYR B CA 1
ATOM 1430 C C . TYR B 1 31 ? -1.280 75.541 10.200 1.00 7.22 28 TYR B C 1
ATOM 1431 O O . TYR B 1 31 ? -2.090 74.617 10.336 1.00 7.57 28 TYR B O 1
ATOM 1440 N N . ARG B 1 32 ? -1.612 76.669 9.558 1.00 7.27 29 ARG B N 1
ATOM 1441 C CA A ARG B 1 32 ? -2.890 76.782 8.887 0.68 8.61 29 ARG B CA 1
ATOM 1442 C CA B ARG B 1 32 ? -2.908 76.736 8.935 0.32 9.23 29 ARG B CA 1
ATOM 1443 C C . ARG B 1 32 ? -3.044 75.665 7.838 1.00 8.86 29 ARG B C 1
ATOM 1444 O O . ARG B 1 32 ? -4.117 75.076 7.691 1.00 10.29 29 ARG B O 1
ATOM 1459 N N . PHE B 1 33 ? -1.968 75.400 7.104 1.00 8.98 30 PHE B N 1
ATOM 1460 C CA . PHE B 1 33 ? -1.976 74.354 6.123 1.00 10.48 30 PHE B CA 1
ATOM 1461 C C . PHE B 1 33 ? -2.091 72.941 6.750 1.00 10.25 30 PHE B C 1
ATOM 1462 O O . PHE B 1 33 ? -2.934 72.141 6.360 1.00 11.82 30 PHE B O 1
ATOM 1470 N N . ILE B 1 34 ? -1.259 72.662 7.756 1.00 8.78 31 ILE B N 1
ATOM 1471 C CA . ILE B 1 34 ? -1.313 71.342 8.412 1.00 9.75 31 ILE B CA 1
ATOM 1472 C C . ILE B 1 34 ? -2.634 71.016 9.025 1.00 9.37 31 ILE B C 1
ATOM 1473 O O . ILE B 1 34 ? -3.162 69.909 8.916 1.00 10.06 31 ILE B O 1
ATOM 1478 N N . PHE B 1 35 ? -3.164 71.962 9.789 1.00 8.65 32 PHE B N 1
ATOM 1479 C CA . PHE B 1 35 ? -4.399 71.759 10.521 1.00 9.18 32 PHE B CA 1
ATOM 1480 C C . PHE B 1 35 ? -5.656 71.985 9.716 1.00 11.09 32 PHE B C 1
ATOM 1481 O O . PHE B 1 35 ? -6.735 71.591 10.174 1.00 11.98 32 PHE B O 1
ATOM 1489 N N . LYS B 1 36 ? -5.519 72.631 8.550 1.00 10.86 33 LYS B N 1
ATOM 1490 C CA A LYS B 1 36 ? -6.692 73.037 7.744 0.52 11.73 33 LYS B CA 1
ATOM 1491 C CA B LYS B 1 36 ? -6.666 73.083 7.726 0.48 12.11 33 LYS B CA 1
ATOM 1492 C C . LYS B 1 36 ? -7.628 73.858 8.609 1.00 13.18 33 LYS B C 1
ATOM 1493 O O . LYS B 1 36 ? -8.843 73.719 8.503 1.00 16.12 33 LYS B O 1
ATOM 1504 N N . LYS B 1 37 ? -7.074 74.759 9.418 1.00 14.67 34 LYS B N 1
ATOM 1505 C CA A LYS B 1 37 ? -7.866 75.582 10.373 0.68 17.17 34 LYS B CA 1
ATOM 1506 C CA B LYS B 1 37 ? -7.811 75.500 10.446 0.32 18.56 34 LYS B CA 1
ATOM 1507 C C . LYS B 1 37 ? -7.215 76.905 10.561 1.00 14.40 34 LYS B C 1
ATOM 1508 O O . LYS B 1 37 ? -5.989 77.031 10.479 1.00 12.90 34 LYS B O 1
ATOM 1519 N N . GLU B 1 38 ? -8.042 77.899 10.834 1.00 13.60 35 GLU B N 1
ATOM 1520 C CA . GLU B 1 38 ? -7.523 79.223 11.147 1.00 12.98 35 GLU B CA 1
ATOM 1521 C C . GLU B 1 38 ? -7.138 79.279 12.622 1.00 11.61 35 GLU B C 1
ATOM 1522 O O . GLU B 1 38 ? -7.737 78.658 13.500 1.00 11.96 35 GLU B O 1
ATOM 1528 N N . PRO B 1 39 ? -6.187 80.151 12.966 1.00 10.30 36 PRO B N 1
ATOM 1529 C CA . PRO B 1 39 ? -5.880 80.398 14.351 1.00 9.35 36 PRO B CA 1
ATOM 1530 C C . PRO B 1 39 ? -7.017 81.141 15.024 1.00 9.90 36 PRO B C 1
ATOM 1531 O O . PRO B 1 39 ? -7.806 81.853 14.366 1.00 12.02 36 PRO B O 1
ATOM 1535 N N . VAL B 1 40 ? -7.134 80.972 16.336 1.00 9.47 37 VAL B N 1
ATOM 1536 C CA . VAL B 1 40 ? -8.155 81.580 17.159 1.00 10.82 37 VAL B CA 1
ATOM 1537 C C . VAL B 1 40 ? -7.695 82.878 17.800 1.00 11.47 37 VAL B C 1
ATOM 1538 O O . VAL B 1 40 ? -8.543 83.656 18.201 1.00 14.09 37 VAL B O 1
ATOM 1542 N N . PHE B 1 41 ? -6.410 83.164 17.855 1.00 10.63 38 PHE B N 1
ATOM 1543 C CA . PHE B 1 41 ? -5.883 84.403 18.418 1.00 11.46 38 PHE B CA 1
ATOM 1544 C C . PHE B 1 41 ? -4.601 84.683 17.686 1.00 10.13 38 PHE B C 1
ATOM 1545 O O . PHE B 1 41 ? -3.716 83.837 17.611 1.00 9.37 38 PHE B O 1
ATOM 1553 N N . VAL B 1 42 ? -4.503 85.920 17.143 1.00 10.42 39 VAL B N 1
ATOM 1554 C CA . VAL B 1 42 ? -3.407 86.305 16.302 1.00 9.72 39 VAL B CA 1
ATOM 1555 C C . VAL B 1 42 ? -2.790 87.610 16.808 1.00 10.04 39 VAL B C 1
ATOM 1556 O O . VAL B 1 42 ? -3.481 88.632 16.865 1.00 12.13 39 VAL B O 1
ATOM 1560 N N . THR B 1 43 ? -1.519 87.591 17.096 1.00 8.75 40 T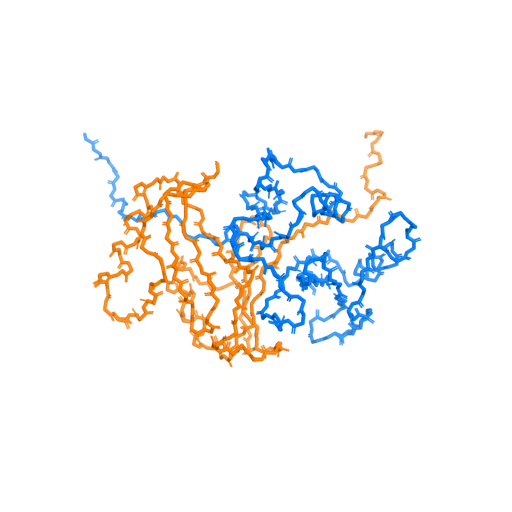HR B N 1
ATOM 1561 C CA . THR B 1 43 ? -0.729 88.783 17.381 1.00 9.04 40 THR B CA 1
ATOM 1562 C C . THR B 1 43 ? 0.585 88.692 16.648 1.00 8.83 40 THR B C 1
ATOM 1563 O O . THR B 1 43 ? 0.943 87.614 16.196 1.00 9.06 40 THR B O 1
ATOM 1567 N N . PRO B 1 44 ? 1.362 89.769 16.547 1.00 10.20 41 PRO B N 1
ATOM 1568 C CA . PRO B 1 44 ? 2.589 89.662 15.736 1.00 11.42 41 PRO B CA 1
ATOM 1569 C C . PRO B 1 44 ? 3.663 88.681 16.305 1.00 10.27 41 PRO B C 1
ATOM 1570 O O . PRO B 1 44 ? 4.460 88.153 15.549 1.00 11.80 41 PRO B O 1
ATOM 1574 N N . ARG B 1 45 ? 3.665 88.441 17.625 1.00 8.95 42 ARG B N 1
ATOM 1575 C CA . ARG B 1 45 ? 4.681 87.567 18.275 1.00 8.49 42 ARG B CA 1
ATOM 1576 C C . ARG B 1 45 ? 4.119 86.223 18.763 1.00 6.80 42 ARG B C 1
ATOM 1577 O O . ARG B 1 45 ? 4.894 85.384 19.177 1.00 7.35 42 ARG B O 1
ATOM 1585 N N . TYR B 1 46 ? 2.800 86.068 18.764 1.00 6.82 43 TYR B N 1
ATOM 1586 C CA . TYR B 1 46 ? 2.149 84.914 19.439 1.00 6.33 43 TYR B CA 1
ATOM 1587 C C . TYR B 1 46 ? 0.862 84.610 18.701 1.00 6.33 43 TYR B C 1
ATOM 1588 O O . TYR B 1 46 ? 0.008 85.492 18.531 1.00 6.66 43 TYR B O 1
ATOM 1597 N N . VAL B 1 47 ? 0.707 83.370 18.264 1.00 5.58 44 VAL B N 1
ATOM 1598 C CA . VAL B 1 47 ? -0.480 82.915 17.544 1.00 5.76 44 VAL B CA 1
ATOM 1599 C C . VAL B 1 47 ? -0.937 81.580 18.152 1.00 5.30 44 VAL B C 1
ATOM 1600 O O . VAL B 1 47 ? -0.095 80.683 18.333 1.00 6.11 44 VAL B O 1
ATOM 1604 N N . ALA B 1 48 ? -2.213 81.444 18.431 1.00 5.98 45 ALA B N 1
ATOM 1605 C CA . ALA B 1 48 ? -2.779 80.221 19.000 1.00 6.40 45 ALA B CA 1
ATOM 1606 C C . ALA B 1 48 ? -3.787 79.601 18.067 1.00 6.10 45 ALA B C 1
ATOM 1607 O O . ALA B 1 48 ? -4.643 80.291 17.484 1.00 7.82 45 ALA B O 1
ATOM 1609 N N . PHE B 1 49 ? -3.739 78.284 17.979 1.00 6.04 46 PHE B N 1
ATOM 1610 C CA . PHE B 1 49 ? -4.649 77.418 17.246 1.00 6.76 46 PHE B CA 1
ATOM 1611 C C . PHE B 1 49 ? -5.405 76.527 18.233 1.00 7.02 46 PHE B C 1
ATOM 1612 O O . PHE B 1 49 ? -4.892 76.176 19.304 1.00 6.87 46 PHE B O 1
ATOM 1620 N N . PRO B 1 50 ? -6.613 76.103 17.858 1.00 8.54 47 PRO B N 1
ATOM 1621 C CA A PRO B 1 50 ? -7.372 75.295 18.844 0.63 9.16 47 PRO B CA 1
ATOM 1622 C CA B PRO B 1 50 ? -7.446 75.212 18.704 0.37 8.67 47 PRO B CA 1
ATOM 1623 C C . PRO B 1 50 ? -6.848 73.864 18.929 1.00 8.20 47 PRO B C 1
ATOM 1624 O O . PRO B 1 50 ? -6.423 73.248 17.975 1.00 11.58 47 PRO B O 1
ATOM 1631 N N A SER B 1 51 ? -6.985 73.370 20.143 0.78 8.87 48 SER B N 1
ATOM 1632 N N B SER B 1 51 ? -6.744 73.323 20.145 0.22 7.61 48 SER B N 1
ATOM 1633 C CA A SER B 1 51 ? -6.903 71.964 20.438 0.78 9.25 48 SER B CA 1
ATOM 1634 C CA B SER B 1 51 ? -6.692 71.851 20.290 0.22 8.51 48 SER B CA 1
ATOM 1635 C C A SER B 1 51 ? -8.284 71.607 21.036 0.78 9.26 48 SER B C 1
ATOM 1636 C C B SER B 1 51 ? -8.139 71.349 20.654 0.22 8.35 48 SER B C 1
ATOM 1637 O O A SER B 1 51 ? -9.254 72.384 20.964 0.78 11.17 48 SER B O 1
ATOM 1638 O O B SER B 1 51 ? -9.051 71.731 19.948 0.22 8.24 48 SER B O 1
ATOM 1643 N N . SER B 1 52 ? -8.357 70.495 21.669 1.00 8.92 49 SER B N 1
ATOM 1644 C CA . SER B 1 52 ? -9.654 70.051 22.256 1.00 8.78 49 SER B CA 1
ATOM 1645 C C . SER B 1 52 ? -9.956 70.786 23.549 1.00 7.69 49 SER B C 1
ATOM 1646 O O . SER B 1 52 ? -9.065 71.174 24.276 1.00 8.34 49 SER B O 1
ATOM 1649 N N . GLY B 1 53 ? -11.265 70.901 23.897 1.00 8.93 50 GLY B N 1
ATOM 1650 C CA . GLY B 1 53 ? -11.634 71.536 25.170 1.00 9.13 50 GLY B CA 1
ATOM 1651 C C . GLY B 1 53 ? -11.185 73.004 25.184 1.00 8.62 50 GLY B C 1
ATOM 1652 O O . GLY B 1 53 ? -11.412 73.738 24.221 1.00 11.57 50 GLY B O 1
ATOM 1653 N N . ASP B 1 54 ? -10.535 73.405 26.265 1.00 9.24 51 ASP B N 1
ATOM 1654 C CA . ASP B 1 54 ? -9.980 74.737 26.350 1.00 10.34 51 ASP B CA 1
ATOM 1655 C C . ASP B 1 54 ? -8.529 74.795 25.994 1.00 9.35 51 ASP B C 1
ATOM 1656 O O . ASP B 1 54 ? -7.892 75.810 26.179 1.00 10.93 51 ASP B O 1
ATOM 1661 N N . ALA B 1 55 ? -7.973 73.700 25.446 1.00 8.33 52 ALA B N 1
ATOM 1662 C CA . ALA B 1 55 ? -6.553 73.643 25.149 1.00 7.63 52 ALA B CA 1
ATOM 1663 C C . ALA B 1 55 ? -6.220 74.317 23.823 1.00 6.49 52 ALA B C 1
ATOM 1664 O O . ALA B 1 55 ? -7.040 74.457 22.906 1.00 7.26 52 ALA B O 1
ATOM 1666 N N . LEU B 1 56 ? -4.966 74.727 23.732 1.00 6.20 53 LEU B N 1
ATOM 1667 C CA . LEU B 1 56 ? -4.424 75.469 22.597 1.00 6.07 53 LEU B CA 1
ATOM 1668 C C . LEU B 1 56 ? -3.052 74.926 22.204 1.00 5.50 53 LEU B C 1
ATOM 1669 O O . LEU B 1 56 ? -2.312 74.397 23.054 1.00 5.91 53 LEU B O 1
ATOM 1674 N N . PHE B 1 57 ? -2.708 75.125 20.951 1.00 5.33 54 PHE B N 1
ATOM 1675 C CA . PHE B 1 57 ? -1.372 74.979 20.414 1.00 4.99 54 PHE B CA 1
ATOM 1676 C C . PHE B 1 57 ? -0.873 76.347 19.983 1.00 4.65 54 PHE B C 1
ATOM 1677 O O . PHE B 1 57 ? -1.611 77.023 19.242 1.00 6.12 54 PHE B O 1
ATOM 1685 N N . ALA B 1 58 ? 0.273 76.786 20.418 1.00 4.48 55 ALA B N 1
ATOM 1686 C CA . ALA B 1 58 ? 0.729 78.152 20.129 1.00 5.09 55 ALA B CA 1
ATOM 1687 C C . ALA B 1 58 ? 2.151 78.171 19.639 1.00 4.70 55 ALA B C 1
ATOM 1688 O O . ALA B 1 58 ? 2.997 77.372 20.014 1.00 5.55 55 ALA B O 1
ATOM 1690 N N . ILE B 1 59 ? 2.378 79.166 18.776 1.00 4.75 56 ILE B N 1
ATOM 1691 C CA . ILE B 1 59 ? 3.690 79.508 18.262 1.00 4.89 56 ILE B CA 1
ATOM 1692 C C . ILE B 1 59 ? 4.100 80.891 18.789 1.00 5.23 56 ILE B C 1
ATOM 1693 O O . ILE B 1 59 ? 3.265 81.797 18.845 1.00 6.42 56 ILE B O 1
ATOM 1698 N N . TRP B 1 60 ? 5.368 81.051 19.159 1.00 5.33 57 TRP B N 1
ATOM 1699 C CA . TRP B 1 60 ? 5.807 82.242 19.864 1.00 5.50 57 TRP B CA 1
ATOM 1700 C C . TRP B 1 60 ? 7.215 82.605 19.429 1.00 5.88 57 TRP B C 1
ATOM 1701 O O . TRP B 1 60 ? 8.113 81.778 19.475 1.00 6.57 57 TRP B O 1
ATOM 1712 N N . SER B 1 61 ? 7.439 83.863 19.060 1.00 6.88 58 SER B N 1
ATOM 1713 C CA . SER B 1 61 ? 8.794 84.337 18.713 1.00 9.18 58 SER B CA 1
ATOM 1714 C C . SER B 1 61 ? 9.544 84.939 19.897 1.00 9.85 58 SER B C 1
ATOM 1715 O O . SER B 1 61 ? 10.674 85.382 19.719 1.00 12.36 58 SER B O 1
ATOM 1718 N N . GLY B 1 62 ? 8.982 84.919 21.109 1.00 10.21 59 GLY B N 1
ATOM 1719 C CA . GLY B 1 62 ? 9.630 85.459 22.309 1.00 12.63 59 GLY B CA 1
ATOM 1720 C C . GLY B 1 62 ? 10.487 84.498 23.114 1.00 14.66 59 GLY B C 1
ATOM 1721 O O . GLY B 1 62 ? 11.033 84.853 24.183 1.00 17.99 59 GLY B O 1
ATOM 1722 N N A GLY B 1 63 ? 10.612 83.284 22.592 0.48 13.95 60 GLY B N 1
ATOM 1723 N N B GLY B 1 63 ? 10.689 83.294 22.639 0.52 13.81 60 GLY B N 1
ATOM 1724 C CA A GLY B 1 63 ? 11.484 82.250 23.135 0.48 15.05 60 GLY B CA 1
ATOM 1725 C CA B GLY B 1 63 ? 11.566 82.379 23.352 0.52 14.47 60 GLY B CA 1
ATOM 1726 C C A GLY B 1 63 ? 12.755 82.137 22.297 0.48 15.66 60 GLY B C 1
ATOM 1727 C C B GLY B 1 63 ? 12.982 82.459 22.814 0.52 14.08 60 GLY B C 1
ATOM 1728 O O A GLY B 1 63 ? 12.908 82.721 21.187 0.48 17.98 60 GLY B O 1
ATOM 1729 O O B GLY B 1 63 ? 13.465 83.468 22.365 0.52 15.25 60 GLY B O 1
ATOM 1730 N N . GLU B 1 64 ? 13.680 81.355 22.854 1.00 15.30 61 GLU B N 1
ATOM 1731 C CA . GLU B 1 64 ? 15.004 81.221 22.256 1.00 16.75 61 GLU B CA 1
ATOM 1732 C C . GLU B 1 64 ? 14.886 80.670 20.807 1.00 15.56 61 GLU B C 1
ATOM 1733 O O . GLU B 1 64 ? 14.091 79.718 20.541 1.00 14.98 61 GLU B O 1
ATOM 1739 N N . GLU B 1 65 ? 15.609 81.269 19.893 1.00 16.54 62 GLU B N 1
ATOM 1740 C CA A GLU B 1 65 ? 15.467 80.869 18.509 0.50 16.38 62 GLU B CA 1
ATOM 1741 C CA B GLU B 1 65 ? 15.584 80.910 18.495 0.50 17.27 62 GLU B CA 1
ATOM 1742 C C . GLU B 1 65 ? 15.918 79.425 18.300 1.00 14.07 62 GLU B C 1
ATOM 1743 O O . GLU B 1 65 ? 17.022 79.011 18.687 1.00 13.86 62 GLU B O 1
ATOM 1754 N N . PRO B 1 66 ? 15.023 78.610 17.680 1.00 12.25 63 PRO B N 1
ATOM 1755 C CA . PRO B 1 66 ? 15.458 77.196 17.493 1.00 10.50 63 PRO B CA 1
ATOM 1756 C C . PRO B 1 66 ? 16.677 77.092 16.571 1.00 11.05 63 PRO B C 1
ATOM 1757 O O . PRO B 1 66 ? 16.782 77.793 15.580 1.00 14.49 63 PRO B O 1
ATOM 1761 N N . VAL B 1 67 ? 17.516 76.112 16.846 1.00 9.93 64 VAL B N 1
ATOM 1762 C CA . VAL B 1 67 ? 18.720 75.818 16.102 1.00 10.52 64 VAL B CA 1
ATOM 1763 C C . VAL B 1 67 ? 18.547 74.490 15.411 1.00 9.95 64 VAL B C 1
ATOM 1764 O O . VAL B 1 67 ? 18.245 73.474 16.052 1.00 9.89 64 VAL B O 1
ATOM 1768 N N . ALA B 1 68 ? 18.763 74.459 14.111 1.00 12.09 65 ALA B N 1
ATOM 1769 C CA . ALA B 1 68 ? 18.465 73.285 13.337 1.00 13.59 65 ALA B CA 1
ATOM 1770 C C . ALA B 1 68 ? 19.212 72.026 13.793 1.00 13.58 65 ALA B C 1
ATOM 1771 O O . ALA B 1 68 ? 18.643 70.927 13.744 1.00 16.34 65 ALA B O 1
ATOM 1773 N N . GLU B 1 69 ? 20.477 72.167 14.149 1.00 15.18 66 GLU B N 1
ATOM 1774 C CA A GLU B 1 69 ? 21.228 70.943 14.470 0.49 17.39 66 GLU B CA 1
ATOM 1775 C CA B GLU B 1 69 ? 21.329 71.015 14.512 0.51 17.17 66 GLU B CA 1
ATOM 1776 C C . GLU B 1 69 ? 21.053 70.404 15.868 1.00 16.40 66 GLU B C 1
ATOM 1777 O O . GLU B 1 69 ? 21.623 69.380 16.220 1.00 19.29 66 GLU B O 1
ATOM 1788 N N . ILE B 1 70 ? 20.223 71.057 16.651 1.00 12.85 67 ILE B N 1
ATOM 1789 C CA . ILE B 1 70 ? 20.061 70.611 18.014 1.00 11.21 67 ILE B CA 1
ATOM 1790 C C . ILE B 1 70 ? 18.968 69.587 18.126 1.00 9.91 67 ILE B C 1
ATOM 1791 O O . ILE B 1 70 ? 17.838 69.836 17.686 1.00 10.11 67 ILE B O 1
ATOM 1796 N N . PRO B 1 71 ? 19.260 68.405 18.710 1.00 10.33 68 PRO B N 1
ATOM 1797 C CA . PRO B 1 71 ? 18.199 67.366 18.808 1.00 10.98 68 PRO B CA 1
ATOM 1798 C C . PRO B 1 71 ? 17.078 67.832 19.710 1.00 9.23 68 PRO B C 1
ATOM 1799 O O . PRO B 1 71 ? 17.271 68.574 20.648 1.00 9.69 68 PRO B O 1
ATOM 1803 N N . ARG B 1 72 ? 15.869 67.316 19.364 1.00 8.50 69 ARG B N 1
ATOM 1804 C CA . ARG B 1 72 ? 14.663 67.681 20.069 1.00 7.54 69 ARG B CA 1
ATOM 1805 C C . ARG B 1 72 ? 14.091 66.483 20.855 1.00 7.70 69 ARG B C 1
ATOM 1806 O O . ARG B 1 72 ? 14.301 65.323 20.482 1.00 9.70 69 ARG B O 1
ATOM 1814 N N . PHE B 1 73 ? 13.369 66.791 21.924 1.00 6.97 70 PHE B N 1
ATOM 1815 C CA . PHE B 1 73 ? 12.964 65.779 22.888 1.00 7.03 70 PHE B CA 1
ATOM 1816 C C . PHE B 1 73 ? 11.474 65.815 23.191 1.00 6.69 70 PHE B C 1
ATOM 1817 O O . PHE B 1 73 ? 11.027 65.341 24.241 1.00 7.13 70 PHE B O 1
ATOM 1825 N N . SER B 1 74 ? 10.697 66.357 22.266 1.00 7.04 71 SER B N 1
ATOM 1826 C CA A SER B 1 74 ? 9.266 66.390 22.380 0.77 6.92 71 SER B CA 1
ATOM 1827 C CA B SER B 1 74 ? 9.244 66.625 22.404 0.23 6.37 71 SER B CA 1
ATOM 1828 C C . SER B 1 74 ? 8.645 66.421 20.990 1.00 6.11 71 SER B C 1
ATOM 1829 O O . SER B 1 74 ? 9.356 66.626 19.997 1.00 6.71 71 SER B O 1
ATOM 1834 N N . GLU B 1 75 ? 7.348 66.155 20.937 1.00 5.88 72 GLU B N 1
ATOM 1835 C CA . GLU B 1 75 ? 6.624 66.027 19.692 1.00 5.82 72 GLU B CA 1
ATOM 1836 C C . GLU B 1 75 ? 5.257 66.712 19.802 1.00 5.47 72 GLU B C 1
ATOM 1837 O O . GLU B 1 75 ? 4.604 66.647 20.836 1.00 6.56 72 GLU B O 1
ATOM 1843 N N . ILE B 1 76 ? 4.830 67.289 18.686 1.00 5.30 73 ILE B N 1
ATOM 1844 C CA . ILE B 1 76 ? 3.473 67.750 18.468 1.00 5.50 73 ILE B CA 1
ATOM 1845 C C A ILE B 1 76 ? 2.653 66.635 17.808 0.70 4.97 73 ILE B C 1
ATOM 1846 C C B ILE B 1 76 ? 2.827 66.495 17.895 0.30 5.18 73 ILE B C 1
ATOM 1847 O O A ILE B 1 76 ? 2.804 66.372 16.590 0.70 5.75 73 ILE B O 1
ATOM 1848 O O B ILE B 1 76 ? 3.300 65.961 16.911 0.30 6.00 73 ILE B O 1
ATOM 1853 N N . GLY B 1 77 ? 1.813 65.978 18.541 1.00 5.26 74 GLY B N 1
ATOM 1854 C CA . GLY B 1 77 ? 1.102 64.813 18.057 1.00 5.42 74 GLY B CA 1
ATOM 1855 C C . GLY B 1 77 ? -0.311 65.181 17.549 1.00 5.68 74 GLY B C 1
ATOM 1856 O O . GLY B 1 77 ? -1.022 66.008 18.151 1.00 6.20 74 GLY B O 1
ATOM 1857 N N . ILE B 1 78 ? -0.690 64.519 16.474 1.00 5.37 75 ILE B N 1
ATOM 1858 C CA . ILE B 1 78 ? -1.988 64.614 15.829 1.00 5.67 75 ILE B CA 1
ATOM 1859 C C . ILE B 1 78 ? -2.576 63.220 15.773 1.00 5.52 75 ILE B C 1
ATOM 1860 O O . ILE B 1 78 ? -2.076 62.374 14.995 1.00 6.34 75 ILE B O 1
ATOM 1865 N N . MET B 1 79 ? -3.614 62.973 16.547 1.00 5.58 76 MET B N 1
ATOM 1866 C CA . MET B 1 79 ? -4.263 61.674 16.598 1.00 6.03 76 MET B CA 1
ATOM 1867 C C . MET B 1 79 ? -5.502 61.724 15.735 1.00 6.30 76 MET B C 1
ATOM 1868 O O . MET B 1 79 ? -6.409 62.549 15.960 1.00 7.14 76 MET B O 1
ATOM 1873 N N . LEU B 1 80 ? -5.585 60.816 14.751 1.00 7.44 77 LEU B N 1
ATOM 1874 C CA . LEU B 1 80 ? -6.694 60.718 13.791 1.00 7.84 77 LEU B CA 1
ATOM 1875 C C . LEU B 1 80 ? -7.531 59.473 14.140 1.00 8.27 77 LEU B C 1
ATOM 1876 O O . LEU B 1 80 ? -7.081 58.569 14.808 1.00 9.17 77 LEU B O 1
ATOM 1881 N N . PRO B 1 81 ? -8.754 59.378 13.595 1.00 9.35 78 PRO B N 1
ATOM 1882 C CA . PRO B 1 81 ? -9.605 58.261 13.999 1.00 10.38 78 PRO B CA 1
ATOM 1883 C C . PRO B 1 81 ? -9.049 56.878 13.663 1.00 10.83 78 PRO B C 1
ATOM 1884 O O . PRO B 1 81 ? -9.235 55.977 14.503 1.00 13.67 78 PRO B O 1
ATOM 1888 N N . THR B 1 82 ? -8.488 56.684 12.476 1.00 10.08 79 THR B N 1
ATOM 1889 C CA . THR B 1 82 ? -8.131 55.351 12.029 1.00 10.35 79 THR B CA 1
ATOM 1890 C C . THR B 1 82 ? -6.756 55.306 11.387 1.00 9.72 79 THR B C 1
ATOM 1891 O O . THR B 1 82 ? -6.210 56.357 10.960 1.00 9.08 79 THR B O 1
ATOM 1895 N N . GLY B 1 83 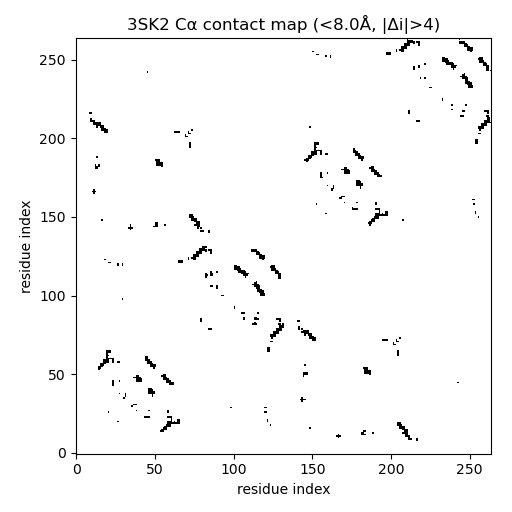? -6.202 54.116 11.210 1.00 10.21 80 GLY B N 1
ATOM 1896 C CA . GLY B 1 83 ? -4.975 53.943 10.437 1.00 9.80 80 GLY B CA 1
ATOM 1897 C C . GLY B 1 83 ? -5.128 54.348 8.990 1.00 9.15 80 GLY B C 1
ATOM 1898 O O . GLY B 1 83 ? -4.191 54.887 8.401 1.00 9.21 80 GLY B O 1
ATOM 1899 N N . GLU B 1 84 ? -6.302 54.149 8.394 1.00 8.97 81 GLU B N 1
ATOM 1900 C CA A GLU B 1 84 ? -6.541 54.622 7.029 0.61 8.51 81 GLU B CA 1
ATOM 1901 C CA B GLU B 1 84 ? -6.523 54.597 7.052 0.39 10.04 81 GLU B CA 1
ATOM 1902 C C . GLU B 1 84 ? -6.350 56.118 6.951 1.00 9.17 81 GLU B C 1
ATOM 1903 O O . GLU B 1 84 ? -5.802 56.625 5.979 1.00 9.51 81 GLU B O 1
ATOM 1911 N N . ASP B 1 85 ? -6.865 56.844 7.957 1.00 8.12 82 ASP B N 1
ATOM 1912 C CA . ASP B 1 85 ? -6.688 58.299 7.957 1.00 8.02 82 ASP B CA 1
ATOM 1913 C C . ASP B 1 85 ? -5.240 58.712 8.001 1.00 7.92 82 ASP B C 1
ATOM 1914 O O . ASP B 1 85 ? -4.868 59.736 7.378 1.00 7.97 82 ASP B O 1
ATOM 1919 N N . VAL B 1 86 ? -4.389 57.990 8.738 1.00 7.45 83 VAL B N 1
ATOM 1920 C CA . VAL B 1 86 ? -2.967 58.290 8.795 1.00 7.26 83 VAL B CA 1
ATOM 1921 C C . VAL B 1 86 ? -2.349 58.169 7.395 1.00 7.26 83 VAL B C 1
ATOM 1922 O O . VAL B 1 86 ? -1.639 59.067 6.939 1.00 8.05 83 VAL B O 1
ATOM 1926 N N . ASP B 1 87 ? -2.626 57.058 6.708 1.00 7.86 84 ASP B N 1
ATOM 1927 C CA . ASP B 1 87 ? -2.050 56.867 5.379 1.00 8.00 84 ASP B CA 1
ATOM 1928 C C . ASP B 1 87 ? -2.559 57.902 4.373 1.00 7.84 84 ASP B C 1
ATOM 1929 O O . ASP B 1 87 ? -1.812 58.383 3.520 1.00 8.53 84 ASP B O 1
ATOM 1934 N N . LYS B 1 88 ? -3.868 58.212 4.455 1.00 8.19 85 LYS B N 1
ATOM 1935 C CA . LYS B 1 88 ? -4.422 59.221 3.532 1.00 8.52 85 LYS B CA 1
ATOM 1936 C C . LYS B 1 88 ? -3.763 60.573 3.753 1.00 8.43 85 LYS B C 1
ATOM 1937 O O . LYS B 1 88 ? -3.505 61.280 2.785 1.00 9.28 85 LYS B O 1
ATOM 1943 N N . LEU B 1 89 ? -3.530 60.961 4.998 1.00 8.29 86 LEU B N 1
ATOM 1944 C CA . LEU B 1 89 ? -2.920 62.241 5.258 1.00 8.16 86 LEU B CA 1
ATOM 1945 C C . LEU B 1 89 ? -1.473 62.279 4.775 1.00 8.10 86 LEU B C 1
ATOM 1946 O O . LEU B 1 89 ? -1.006 63.271 4.188 1.00 8.63 86 LEU B O 1
ATOM 1951 N N . PHE B 1 90 ? -0.731 61.178 4.970 1.00 7.49 87 PHE B N 1
ATOM 1952 C CA . PHE B 1 90 ? 0.621 61.100 4.462 1.00 7.69 87 PHE B CA 1
ATOM 1953 C C . PHE B 1 90 ? 0.630 61.257 2.925 1.00 8.10 87 PHE B C 1
ATOM 1954 O O . PHE B 1 90 ? 1.444 61.965 2.369 1.00 8.74 87 PHE B O 1
ATOM 1962 N N . ASN B 1 91 ? -0.272 60.539 2.260 1.00 8.53 88 ASN B N 1
ATOM 1963 C CA . ASN B 1 91 ? -0.365 60.627 0.802 1.00 9.32 88 ASN B CA 1
ATOM 1964 C C . ASN B 1 91 ? -0.647 62.090 0.393 1.00 9.56 88 ASN B C 1
ATOM 1965 O O . ASN B 1 91 ? -0.062 62.588 -0.539 1.00 10.87 88 ASN B O 1
ATOM 1970 N N . GLU B 1 92 ? -1.580 62.733 1.077 1.00 10.23 89 GLU B N 1
ATOM 1971 C CA . GLU B 1 92 ? -1.975 64.108 0.739 1.00 12.62 89 GLU B CA 1
ATOM 1972 C C . GLU B 1 92 ? -0.770 65.017 0.849 1.00 12.48 89 GLU B C 1
ATOM 1973 O O . GLU B 1 92 ? -0.496 65.769 -0.088 1.00 14.56 89 GLU B O 1
ATOM 1979 N N . TRP B 1 93 ? -0.085 64.998 1.978 1.00 10.66 90 TRP B N 1
ATOM 1980 C CA . TRP B 1 93 ? 0.995 65.927 2.218 1.00 10.89 90 TRP B CA 1
ATOM 1981 C C . TRP B 1 93 ? 2.187 65.690 1.293 1.00 11.77 90 TRP B C 1
ATOM 1982 O O . TRP B 1 93 ? 2.834 66.656 0.905 1.00 14.23 90 TRP B O 1
ATOM 1993 N N . THR B 1 94 ? 2.502 64.429 0.992 1.00 11.75 91 THR B N 1
ATOM 1994 C CA . THR B 1 94 ? 3.691 64.133 0.203 1.00 12.90 91 THR B CA 1
ATOM 1995 C C . THR B 1 94 ? 3.438 64.300 -1.277 1.00 16.24 91 THR B C 1
ATOM 1996 O O . THR B 1 94 ? 4.390 64.415 -2.024 1.00 18.14 91 THR B O 1
ATOM 2000 N N A LYS B 1 95 ? 2.177 64.283 -1.726 0.76 16.74 92 LYS B N 1
ATOM 2001 N N B LYS B 1 95 ? 2.168 64.406 -1.654 0.24 18.36 92 LYS B N 1
ATOM 2002 C CA A LYS B 1 95 ? 1.841 64.439 -3.179 0.76 19.43 92 LYS B CA 1
ATOM 2003 C CA B LYS B 1 95 ? 1.721 64.407 -3.047 0.24 21.41 92 LYS B CA 1
ATOM 2004 C C A LYS B 1 95 ? 1.718 65.925 -3.536 0.76 20.07 92 LYS B C 1
ATOM 2005 C C B LYS B 1 95 ? 1.449 65.815 -3.568 0.24 20.56 92 LYS B C 1
ATOM 2006 O O A LYS B 1 95 ? 2.055 66.322 -4.665 0.76 22.60 92 LYS B O 1
ATOM 2007 O O B LYS B 1 95 ? 1.464 66.040 -4.788 0.24 21.02 92 LYS B O 1
ATOM 2018 N N . GLN B 1 96 ? 1.195 66.754 -2.663 1.00 19.27 93 GLN B N 1
ATOM 2019 C CA . GLN B 1 96 ? 0.955 68.160 -3.028 1.00 20.41 93 GLN B CA 1
ATOM 2020 C C . GLN B 1 96 ? 2.263 68.893 -3.132 1.00 21.63 93 GLN B C 1
ATOM 2021 O O . GLN B 1 96 ? 3.264 68.486 -2.579 1.00 24.79 93 GLN B O 1
ATOM 2027 N N . LYS B 1 97 ? 2.289 69.918 -3.976 1.00 24.83 94 LYS B N 1
ATOM 2028 C CA . LYS B 1 97 ? 3.547 70.528 -4.416 1.00 33.30 94 LYS B CA 1
ATOM 2029 C C . LYS B 1 97 ? 3.753 71.917 -3.783 1.00 30.99 94 LYS B C 1
ATOM 2030 O O . LYS B 1 97 ? 4.868 72.324 -3.534 1.00 34.22 94 LYS B O 1
ATOM 2036 N N A SER B 1 98 ? 2.644 72.568 -3.461 0.47 30.81 95 SER B N 1
ATOM 2037 N N B SER B 1 98 ? 2.686 72.639 -3.530 0.53 31.28 95 SER B N 1
ATOM 2038 C CA A SER B 1 98 ? 2.646 73.984 -3.102 0.47 31.12 95 SER B CA 1
ATOM 2039 C CA B SER B 1 98 ? 2.854 74.034 -3.133 0.53 32.03 95 SER B CA 1
ATOM 2040 C C A SER B 1 98 ? 2.989 74.339 -1.645 0.47 25.11 95 SER B C 1
ATOM 2041 C C B SER B 1 98 ? 3.641 74.237 -1.819 0.53 27.10 95 SER B C 1
ATOM 2042 O O A SER B 1 98 ? 2.990 75.488 -1.285 0.47 18.49 95 SER B O 1
ATOM 2043 O O B SER B 1 98 ? 4.493 75.238 -1.723 0.53 23.11 95 SER B O 1
ATOM 2048 N N . HIS B 1 99 ? 3.305 73.361 -0.825 1.00 25.26 96 HIS B N 1
ATOM 2049 C CA . HIS B 1 99 ? 3.814 73.530 0.516 1.00 23.22 96 HIS B CA 1
ATOM 2050 C C . HIS B 1 99 ? 4.923 72.503 0.660 1.00 20.16 96 HIS B C 1
ATOM 2051 O O . HIS B 1 99 ? 4.748 71.317 0.427 1.00 23.20 96 HIS B O 1
ATOM 2058 N N . GLN B 1 100 ? 6.097 72.916 1.086 1.00 18.25 97 GLN B N 1
ATOM 2059 C CA . GLN B 1 100 ? 7.204 72.019 1.448 1.00 19.25 97 GLN B CA 1
ATOM 2060 C C . GLN B 1 100 ? 6.886 71.308 2.774 1.00 17.44 97 GLN B C 1
ATOM 2061 O O . GLN B 1 100 ? 6.511 71.912 3.779 1.00 20.75 97 GLN B O 1
ATOM 2067 N N . ILE B 1 101 ? 6.867 69.971 2.731 1.00 14.05 98 ILE B N 1
ATOM 2068 C CA . ILE B 1 101 ? 6.655 69.113 3.885 1.00 11.53 98 ILE B CA 1
ATOM 2069 C C . ILE B 1 101 ? 7.868 68.203 3.995 1.00 10.89 98 ILE B C 1
ATOM 2070 O O . ILE B 1 101 ? 8.099 67.355 3.102 1.00 12.79 98 ILE B O 1
ATOM 2075 N N . ILE B 1 102 ? 8.633 68.355 5.051 1.00 10.85 99 ILE B N 1
ATOM 2076 C CA A ILE B 1 102 ? 9.851 67.587 5.266 0.80 10.33 99 ILE B CA 1
ATOM 2077 C CA B ILE B 1 102 ? 9.843 67.587 5.275 0.20 13.80 99 ILE B CA 1
ATOM 2078 C C . ILE B 1 102 ? 9.502 66.347 6.076 1.00 9.67 99 ILE B C 1
ATOM 2079 O O . ILE B 1 102 ? 9.148 66.400 7.246 1.00 9.80 99 ILE B O 1
ATOM 2088 N N . VAL B 1 103 ? 9.611 65.182 5.431 1.00 9.80 100 VAL B N 1
ATOM 2089 C CA . VAL B 1 103 ? 9.361 63.896 6.070 1.00 9.13 100 VAL B CA 1
ATOM 2090 C C . VAL B 1 103 ? 10.607 63.482 6.844 1.00 8.92 100 VAL B C 1
ATOM 2091 O O . VAL B 1 103 ? 11.703 63.498 6.274 1.00 11.85 100 VAL B O 1
ATOM 2095 N N . ILE B 1 104 ? 10.434 63.101 8.104 1.00 8.53 101 ILE B N 1
ATOM 2096 C CA A ILE B 1 104 ? 11.483 62.582 8.975 0.79 9.74 101 ILE B CA 1
ATOM 2097 C CA B ILE B 1 104 ? 11.473 62.581 8.982 0.21 9.89 101 ILE B CA 1
ATOM 2098 C C . ILE B 1 104 ? 11.425 61.076 9.154 1.00 9.89 101 ILE B C 1
ATOM 2099 O O . ILE B 1 104 ? 12.487 60.441 9.266 1.00 12.14 101 ILE B O 1
ATOM 2108 N N . LYS B 1 105 ? 10.232 60.487 9.177 1.00 9.07 102 LYS B N 1
ATOM 2109 C CA A LYS B 1 105 ? 10.057 59.025 9.219 0.49 9.11 102 LYS B CA 1
ATOM 2110 C CA B LYS B 1 105 ? 10.077 59.057 9.315 0.51 11.04 102 LYS B CA 1
ATOM 2111 C C . LYS B 1 105 ? 8.890 58.660 8.423 1.00 10.21 102 LYS B C 1
ATOM 2112 O O . LYS B 1 105 ? 7.810 59.189 8.604 1.00 9.74 102 LYS B O 1
ATOM 2123 N N . GLU B 1 106 ? 9.105 57.690 7.521 1.00 12.19 103 GLU B N 1
ATOM 2124 C CA . GLU B 1 106 ? 8.042 57.097 6.723 1.00 13.71 103 GLU B CA 1
ATOM 2125 C C . GLU B 1 106 ? 7.038 56.350 7.613 1.00 11.08 103 GLU B C 1
ATOM 2126 O O . GLU B 1 106 ? 7.410 55.902 8.693 1.00 10.72 103 GLU B O 1
ATOM 2132 N N . PRO B 1 107 ? 5.789 56.157 7.141 1.00 10.73 104 PRO B N 1
ATOM 2133 C CA . PRO B 1 107 ? 4.847 55.356 7.938 1.00 10.01 104 PRO B CA 1
ATOM 2134 C C . PRO B 1 107 ? 5.409 54.022 8.415 1.00 9.43 104 PRO B C 1
ATOM 2135 O O . PRO B 1 107 ? 5.991 53.273 7.607 1.00 10.86 104 PRO B O 1
ATOM 2139 N N . TYR B 1 108 ? 5.195 53.738 9.679 1.00 8.57 105 TYR B N 1
ATOM 2140 C CA . TYR B 1 108 ? 5.670 52.520 10.336 1.00 9.35 105 TYR B CA 1
ATOM 2141 C C . TYR B 1 108 ? 4.775 52.275 11.529 1.00 8.95 105 TYR B C 1
ATOM 2142 O O . TYR B 1 108 ? 3.905 53.081 11.829 1.00 10.32 105 TYR B O 1
ATOM 2151 N N . THR B 1 109 ? 5.013 51.173 12.269 1.00 9.11 106 THR B N 1
ATOM 2152 C CA . THR B 1 109 ? 4.254 50.881 13.462 1.00 9.69 106 THR B CA 1
ATOM 2153 C C . THR B 1 109 ? 5.101 51.080 14.695 1.00 9.36 106 THR B C 1
ATOM 2154 O O . THR B 1 109 ? 6.204 50.534 14.815 1.00 11.50 106 THR B O 1
ATOM 2158 N N . ASP B 1 110 ? 4.591 51.856 15.636 1.00 8.69 107 ASP B N 1
ATOM 2159 C CA . ASP B 1 110 ? 5.196 52.066 16.918 1.00 8.70 107 ASP B CA 1
ATOM 2160 C C . ASP B 1 110 ? 4.162 51.792 18.022 1.00 7.94 107 ASP B C 1
ATOM 2161 O O . ASP B 1 110 ? 3.092 51.244 17.727 1.00 8.55 107 ASP B O 1
ATOM 2166 N N . VAL B 1 111 ? 4.453 52.188 19.250 1.00 8.25 108 VAL B N 1
ATOM 2167 C CA . VAL B 1 111 ? 3.552 51.985 20.356 1.00 7.96 108 VAL B CA 1
ATOM 2168 C C . VAL B 1 111 ? 2.183 52.614 20.091 1.00 8.05 108 VAL B C 1
ATOM 2169 O O . VAL B 1 111 ? 1.164 52.152 20.595 1.00 9.57 108 VAL B O 1
ATOM 2173 N N . PHE B 1 112 ? 2.172 53.690 19.281 1.00 7.53 109 PHE B N 1
ATOM 2174 C CA . PHE B 1 112 ? 0.979 54.434 18.972 1.00 8.93 109 PHE B CA 1
ATOM 2175 C C . PHE B 1 112 ? 0.110 53.731 17.932 1.00 9.27 109 PHE B C 1
ATOM 2176 O O . PHE B 1 112 ? -1.063 54.089 17.725 1.00 12.30 109 PHE B O 1
ATOM 2184 N N . GLY B 1 113 ? 0.657 52.763 17.233 1.00 8.42 110 GLY B N 1
ATOM 2185 C CA . GLY B 1 113 ? 0.099 52.249 16.006 1.00 8.55 110 GLY B CA 1
ATOM 2186 C C . GLY B 1 113 ? 0.813 52.850 14.809 1.00 8.40 110 GLY B C 1
ATOM 2187 O O . GLY B 1 113 ? 1.978 53.225 14.869 1.00 9.18 110 GLY B O 1
ATOM 2188 N N . ARG B 1 114 ? 0.108 52.840 13.676 1.00 8.76 111 ARG B N 1
ATOM 2189 C CA . ARG B 1 114 ? 0.555 53.306 12.399 1.00 8.27 111 ARG B CA 1
ATOM 2190 C C . ARG B 1 114 ? 0.813 54.823 12.466 1.00 7.29 111 ARG B C 1
ATOM 2191 O O . ARG B 1 114 ? -0.077 55.594 12.786 1.00 8.34 111 ARG B O 1
ATOM 2199 N N . THR B 1 115 ? 2.052 55.241 12.137 1.00 7.00 112 THR B N 1
ATOM 2200 C CA . THR B 1 115 ? 2.504 56.581 12.489 1.00 6.46 112 THR B CA 1
ATOM 2201 C C . THR B 1 115 ? 3.609 57.055 11.542 1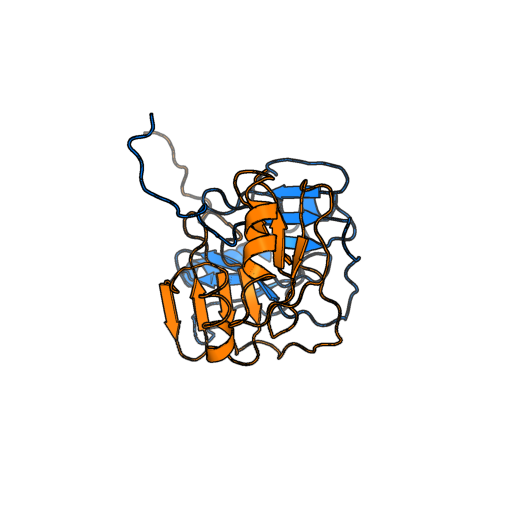.00 6.68 112 THR B C 1
ATOM 2202 O O . THR B 1 115 ? 4.333 56.246 10.960 1.00 7.74 112 THR B O 1
ATOM 2206 N N . PHE B 1 116 ? 3.739 58.370 11.397 1.00 6.18 113 PHE B N 1
ATOM 2207 C CA . PHE B 1 116 ? 4.841 58.938 10.643 1.00 6.59 113 PHE B CA 1
ATOM 2208 C C . PHE B 1 116 ? 5.252 60.270 11.321 1.00 5.87 113 PHE B C 1
ATOM 2209 O O . PHE B 1 116 ? 4.486 60.802 12.144 1.00 6.36 113 PHE B O 1
ATOM 2217 N N . LEU B 1 117 ? 6.432 60.774 10.959 1.00 6.12 114 LEU B N 1
ATOM 2218 C CA . LEU B 1 117 ? 6.956 62.034 11.488 1.00 6.31 114 LEU B CA 1
ATOM 2219 C C . LEU B 1 117 ? 7.298 62.997 10.359 1.00 5.82 114 LEU B C 1
ATOM 2220 O O . LEU B 1 117 ? 7.894 62.587 9.345 1.00 6.93 114 LEU B O 1
ATOM 2225 N N . ILE B 1 118 ? 6.978 64.258 10.562 1.00 6.12 115 ILE B N 1
ATOM 2226 C CA . ILE B 1 118 ? 7.476 65.378 9.735 1.00 6.38 115 ILE B CA 1
ATOM 2227 C C . ILE B 1 118 ? 8.132 66.392 10.668 1.00 6.50 115 ILE B C 1
ATOM 2228 O O . ILE B 1 118 ? 8.010 66.341 11.871 1.00 7.15 115 ILE B O 1
ATOM 2233 N N . SER B 1 119 ? 8.854 67.347 10.037 1.00 7.04 116 SER B N 1
ATOM 2234 C CA A SER B 1 119 ? 9.429 68.482 10.729 0.68 7.57 116 SER B CA 1
ATOM 2235 C CA B SER B 1 119 ? 9.322 68.478 10.814 0.32 7.25 116 SER B CA 1
ATOM 2236 C C . SER B 1 119 ? 8.707 69.764 10.297 1.00 8.14 116 SER B C 1
ATOM 2237 O O . SER B 1 119 ? 8.362 69.912 9.160 1.00 12.03 116 SER B O 1
ATOM 2242 N N . ASP B 1 120 ? 8.595 70.713 11.211 1.00 7.21 117 ASP B N 1
ATOM 2243 C CA . ASP B 1 120 ? 8.125 72.075 10.887 1.00 7.50 117 ASP B CA 1
ATOM 2244 C C . ASP B 1 120 ? 9.349 72.907 10.448 1.00 7.29 117 ASP B C 1
ATOM 2245 O O . ASP B 1 120 ? 10.493 72.465 10.455 1.00 7.83 117 ASP B O 1
ATOM 2250 N N . PRO B 1 121 ? 9.098 74.190 10.067 1.00 8.19 118 PRO B N 1
ATOM 2251 C CA . PRO B 1 121 ? 10.213 75.035 9.580 1.00 9.50 118 PRO B CA 1
ATOM 2252 C C . PRO B 1 121 ? 11.320 75.299 10.579 1.00 8.40 118 PRO B C 1
ATOM 2253 O O . PRO B 1 121 ? 12.408 75.704 10.148 1.00 11.50 118 PRO B O 1
ATOM 2257 N N . ASP B 1 122 ? 11.038 75.145 11.844 1.00 7.24 119 ASP B N 1
ATOM 2258 C CA . ASP B 1 122 ? 12.010 75.348 12.914 1.00 7.66 119 ASP B CA 1
ATOM 2259 C C . ASP B 1 122 ? 12.459 74.017 13.582 1.00 7.46 119 ASP B C 1
ATOM 2260 O O . ASP B 1 122 ? 12.996 74.033 14.689 1.00 9.11 119 ASP B O 1
ATOM 2265 N N . GLY B 1 123 ? 12.265 72.910 12.861 1.00 6.98 120 GLY B N 1
ATOM 2266 C CA . GLY B 1 123 ? 12.733 71.622 13.325 1.00 7.12 120 GLY B CA 1
ATOM 2267 C C . GLY B 1 123 ? 11.890 70.956 14.412 1.00 6.45 120 GLY B C 1
ATOM 2268 O O . GLY B 1 123 ? 12.311 69.932 14.956 1.00 7.45 120 GLY B O 1
ATOM 2269 N N . HIS B 1 124 ? 10.717 71.513 14.719 1.00 5.87 121 HIS B N 1
ATOM 2270 C CA . HIS B 1 124 ? 9.846 70.824 15.669 1.00 6.23 121 HIS B CA 1
ATOM 2271 C C . HIS B 1 124 ? 9.289 69.564 15.022 1.00 6.08 121 HIS B C 1
ATOM 2272 O O . HIS B 1 124 ? 8.904 69.568 13.851 1.00 8.28 121 HIS B O 1
ATOM 2279 N N . ILE B 1 125 ? 9.243 68.501 15.776 1.00 5.94 122 ILE B N 1
ATOM 2280 C CA A ILE B 1 125 ? 8.779 67.180 15.368 0.53 5.97 122 ILE B CA 1
ATOM 2281 C CA B ILE B 1 125 ? 8.790 67.222 15.260 0.47 6.38 122 ILE B CA 1
ATOM 2282 C C . ILE B 1 125 ? 7.260 67.105 15.462 1.00 5.50 122 ILE B C 1
ATOM 2283 O O . ILE B 1 125 ? 6.730 67.376 16.546 1.00 6.61 122 ILE B O 1
ATOM 2292 N N . ILE B 1 126 ? 6.602 66.705 14.377 1.00 5.23 123 ILE B N 1
ATOM 2293 C CA . ILE B 1 126 ? 5.156 66.474 14.333 1.00 5.36 123 ILE B CA 1
ATOM 2294 C C . ILE B 1 126 ? 4.917 65.009 14.030 1.00 5.22 123 ILE B C 1
ATOM 2295 O O . ILE B 1 126 ? 5.432 64.487 13.041 1.00 6.18 123 ILE B O 1
ATOM 2300 N N . ARG B 1 127 ? 4.151 64.342 14.896 1.00 5.01 124 ARG B N 1
ATOM 2301 C CA . ARG B 1 127 ? 3.764 62.941 14.718 1.00 5.13 124 ARG B CA 1
ATOM 2302 C C . ARG B 1 127 ? 2.297 62.840 14.371 1.00 5.14 124 ARG B C 1
ATOM 2303 O O . ARG B 1 127 ? 1.461 63.477 15.027 1.00 6.46 124 ARG B O 1
ATOM 2311 N N . VAL B 1 128 ? 1.966 62.020 13.378 1.00 5.34 125 VAL B N 1
ATOM 2312 C CA . VAL B 1 128 ? 0.595 61.649 13.088 1.00 5.48 125 VAL B CA 1
ATOM 2313 C C . VAL B 1 128 ? 0.411 60.183 13.470 1.00 5.60 125 VAL B C 1
ATOM 2314 O O . VAL B 1 128 ? 1.280 59.369 13.131 1.00 6.10 125 VAL B O 1
ATOM 2318 N N . CYS B 1 129 ? -0.683 59.850 14.144 1.00 5.69 126 CYS B N 1
ATOM 2319 C CA . CYS B 1 129 ? -0.937 58.480 14.587 1.00 6.39 126 CYS B CA 1
ATOM 2320 C C . CYS B 1 129 ? -2.444 58.329 14.788 1.00 6.27 126 CYS B C 1
ATOM 2321 O O . CYS B 1 129 ? -3.188 59.293 14.707 1.00 6.83 126 CYS B O 1
ATOM 2324 N N A PRO B 1 130 ? -2.903 57.105 15.135 0.74 7.47 127 PRO B N 1
ATOM 2325 N N B PRO B 1 130 ? -2.932 57.100 15.038 0.26 7.53 127 PRO B N 1
ATOM 2326 C CA A PRO B 1 130 ? -4.312 56.906 15.457 0.74 8.49 127 PRO B CA 1
ATOM 2327 C CA B PRO B 1 130 ? -4.360 56.933 15.344 0.26 7.72 127 PRO B CA 1
ATOM 2328 C C A PRO B 1 130 ? -4.631 57.432 16.866 0.74 8.08 127 PRO B C 1
ATOM 2329 C C B PRO B 1 130 ? -4.701 57.099 16.848 0.26 8.25 127 PRO B C 1
ATOM 2330 O O A PRO B 1 130 ? -3.781 57.532 17.731 0.74 8.72 127 PRO B O 1
ATOM 2331 O O B PRO B 1 130 ? -3.872 56.780 17.712 0.26 9.57 127 PRO B O 1
ATOM 2338 N N . LEU B 1 131 ? -5.911 57.613 17.119 1.00 9.06 128 LEU B N 1
ATOM 2339 C CA A LEU B 1 131 ? -6.416 57.840 18.471 0.54 10.08 128 LEU B CA 1
ATOM 2340 C CA B LEU B 1 131 ? -6.438 57.834 18.434 0.46 10.83 128 LEU B CA 1
ATOM 2341 C C . LEU B 1 131 ? -6.119 56.670 19.313 1.00 13.11 128 LEU B C 1
ATOM 2342 O O . LEU B 1 131 ? -6.097 55.535 18.866 1.00 14.36 128 LEU B O 1
ATOM 2351 N N . ASP B 1 132 ? -5.930 56.931 20.590 1.00 14.97 129 ASP B N 1
ATOM 2352 C CA . ASP B 1 132 ? -5.698 55.969 21.600 1.00 18.26 129 ASP B CA 1
ATOM 2353 C C . ASP B 1 132 ? -6.947 55.106 21.782 1.00 21.43 129 ASP B C 1
ATOM 2354 O O . ASP B 1 132 ? -8.073 55.572 21.489 1.00 22.79 129 ASP B O 1
#

GO terms:
  GO:0043177 organic acid binding (F, IDA)
  GO:0042803 protein homodimerization activity (F, IDA)
  GO:0046677 response to antibiotic (P, IDA)
  GO:0046677 response to antibiotic (P, IMP)

B-factor: mean 15.75, std 9.72, range [4.48, 76.59]

Organism: Enterobacter agglomerans (NCBI:txid549)

InterPro domains:
  IPR004360 Glyoxalase/fosfomycin resistance/dioxygenase domain [PF00903] (16-124)
  IPR026275 Glyoxalase/dioxygenase/EhpR [PIRSF039020] (9-129)
  IPR029068 Glyoxalase/Bleomycin resistance protein/Dihydroxybiphenyl dioxygenase [SSF54593] (14-126)
  IPR037523 Vicinal oxygen chelate (VOC), core domain [PS51819] (10-128)

Secondary structure (DSSP, 8-state):
---------------EEEEE-S-HHHHHHHHHHHHT---SEE-SSEEEEE-STT-EEEEESSSPPP-TTS---EEEEEEESSHHHHHHHHHHHHH-SSS--EEEEEEEEETTEEEEEEE-TT--EEEEEE--/------SS-------EEEEE-S-HHHHHHHHHHHHTS--SEE-SSEEEEE-STT-EEEEESSSPPP-TTS---EEEEEEESSHHHHHHHHHHHHH-SSS--EEEEEEEEETTEEEEEEE-TT--EEEEEE--

=== Feature glossary ===
The features interleaved in this record are:

— What the protein is —

Sequence gives the chain of amino acids in standard one-letter code (A=alanine, C=cysteine, …, Y=tyrosine), read N→C. It is the only feature that is directly encoded by the gene; all structural features are derived from the folded form of this sequence.

Database cross-references. InterPro integrates a dozen domain/family signature databases into unified entries with residue-range hits. GO terms attach function/process/location labels with evidence codes. CATH codes position the fold in a four-level structural taxonomy. Organism is the NCBI-taxonomy species name.

— Where its atoms are —

Atomic coordinates in PDBx/mmCIF format — the same representation the Protein Data Bank distributes. Each line of the _atom_site loop places one backbone atom in Cartesian space (units: ångströms, origin: arbitrary).

The six renders are orthographic views along the three Cartesian axes in both directions. Representation (cartoon, sticks, or surface) and color scheme (sequence-rainbow or by-chain) vary across proteins so the training set covers all the common visualization conventions.

— Local backbone conformation —

Eight-state secondary structure (DSSP): H is the canonical α-helix, G the tighter 3₁₀-helix, I the wider π-helix; E/B are β-structure, T and S are turns and bends, and '-' is everything else. DSSP derives these from the pattern of main-chain N–H···O=C hydrogen bonds, not from the sequence.

P-SEA three-state annotation labels each residue as helix, strand, or coil based purely on the geometry of the Cα trace. It serves as a fallback when the full backbone (and thus DSSP) is unavailable.

The φ/ψ torsion pair specifies the backbone conformation at each residue. φ rotates about the N–Cα bond, ψ about the Cα–C bond. Steric clashes forbid most of the (φ, ψ) plane — the allowed regions (α-helix basin, β-sheet basin, left-handed helix) are the Ramachandran-allowed regions.

— Global shape and packing —

The geometric summary reports three shape descriptors. Rg (radius of gyration) measures how spread out the Cα atoms are about their centre of mass; compact globular proteins have small Rg, elongated or unfolded ones large. Cα contacts (<8 Å, |i−j|>4) count long-range residue pairs in spatial proximity — high for tightly packed folds, near zero for rods or random coil. The bounding-box extents give the protein's footprint along x, y, z in Å.

Solvent-accessible surface area (SASA) is the area in Å² traced out by the centre of a 1.4 Å probe sphere (a water molecule) rolled over the protein's van der Waals surface (Shrake–Rupley / Lee–Richards construction). Buried residues have near-zero SASA; fully exposed residues can exceed 200 Å². The total SASA scales roughly with the number of surface residues.

The contact map is a binary N×N matrix image: pixel (i, j) is dark where Cα_i and Cα_j are within 8 Å and |i−j|>4. Because the |i−j|>4 filter removes local helical contacts, off-diagonal stripes parallel to the main diagonal indicate parallel β-sheets; stripes perpendicular to it indicate antiparallel β-sheets. The Ramachandran plot scatters every residue's (φ, ψ) pair against the sterically allowed regions. The PAE heatmap renders the predicted-aligned-error matrix.

— Structural neighborhood —

3Di is Foldseek's structural alphabet. Each residue is assigned one of twenty discrete states based on how its Cα sits relative to its spatial (not sequential) neighbors. Aligning 3Di strings finds structural homologs roughly as well as full 3D superposition, but orders of magnitude faster.

Nearest PDB neighbors are the top structural matches found by Foldseek when searching this structure against the entire Protein Data Bank. Each hit reports a TM-score (0 to 1; >0.5 almost always implies the same fold) and an E-value. These are *structural* homologs — they may share no detectable sequence similarity.

— Confidence and disorder —

For AlphaFold models, the B-factor field carries pLDDT — the model's own estimate of local accuracy on a 0–100 scale. Regions with pLDDT<50 should b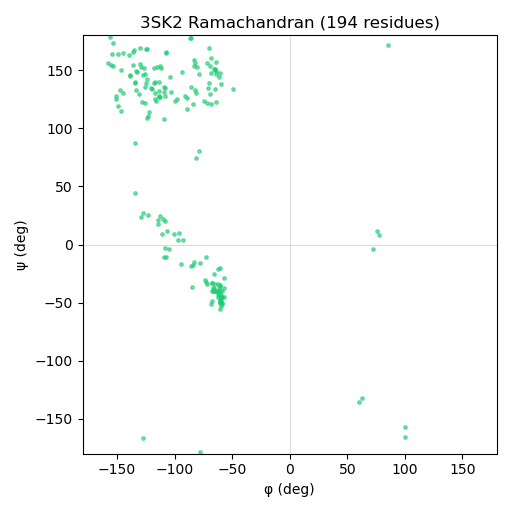e treated as essentially unmodeled; they often correspond to intrinsically disordered segments.

Crystallographic B-factors measure how much each atom's electron density is smeared out, in Å². They rise in mobile loops and surface residues and fall in the buried interior. In AlphaFold models this column is repurposed to hold pLDDT instead.

Predicted aligned error is AlphaFold's pairwise confidence. Unlike pLDDT (per-residue), PAE is per-residue-pair and captures whether two parts of the structure are correctly placed relative to each other. Units are ångströms of expected positional error.